Protein AF-0000000069614889 (afdb_homodimer)

Radius of gyration: 18.49 Å; Cα contacts (8 Å, |Δi|>4): 289; chains: 2; bounding box: 47×52×40 Å

Organism: Araneus ventricosus (NCBI:txid182803)

Foldseek 3Di:
DPPPCPDVCPLVVLVVLLVCLVVPLPPPPVDDDPLLSCLSSFVALQLQNCVVVVVDVAQDDPQGRRHRGSLCLAAPGPQNVVLHDHRDDPVCVSVVSSVLSNDPVSSVSSVVSRVSSVVVVVVVVPPD/DPPPVPDPCDLVVLVVLLVCLVVPQPCPPVDDDPLLVCLSSFVALQLQNCVVVVVDVAQDDPQGRRHRGSLCLAAPGPQNVVLHDHRDDPVCVSVVSSVLSNDPVSSVSSVVSRVSSVVVVVVVVVPD

Secondary structure (DSSP, 8-state):
---GGGSTHHHHHHHHHHHHHHHHS-SS-S-B-HHHHHHHHT-SS-HHHHHHTTSSS----TTS-S---HHHHHHT-GGGGGG--PPPPGGGHHHHHHHHHH-HHHHHHHHHHHHHHHHHHHHHHS--/---GGGSSHHHHHHHHHHHHHHHHS-S--S-B-HHHHHHHHT-SS-HHHHHHTTSSS----TTS-S---HHHHHHT-GGGGGG--PPPPGGGHHHHHHHHHH-HHHHHHHHHHHHHHHHHHHHHHS--

Sequence (256 aa):
MMEAWQSDWEDESTGRSTFNILTSVSTQPCYWKREEILFFTGHGPFSSYLKRSNFASTANCPCGNTNGTLLHYSTECILTASFDMTKPSQQHELIWLRDVASNKGSRLKIQRLLHHLNDFQKLFRVNPMMEAWQSDWEDESTGRSTFNILTSVSTQPCYWKREEILFFTGHGPFSSYLKRSNFASTANCPCGNTNGTLLHYSTECILTASFDMTKPSQQHELIWLRDVASNKGSRLKIQRLLHHLNDFQKLFRVNP

Solvent-accessible surface area (backbone atoms only — not comparable to full-atom values): 14305 Å² total; per-residue (Å²): 141,86,68,84,72,59,76,85,28,65,74,38,39,35,50,49,49,35,43,50,43,65,72,58,51,61,78,65,63,66,56,39,41,60,49,52,51,24,55,58,54,54,52,36,85,26,30,34,44,29,26,75,58,57,73,39,94,49,28,46,31,93,86,68,49,73,58,20,38,72,64,37,51,35,41,67,32,76,89,35,53,94,51,53,42,84,71,61,57,84,93,37,45,69,60,46,52,39,50,38,68,62,30,70,70,47,47,52,40,45,42,53,44,47,52,51,40,47,55,51,47,51,59,57,66,68,56,120,139,91,66,82,70,61,76,88,32,73,82,40,34,34,51,48,48,32,42,48,42,64,70,61,45,59,78,56,64,68,56,38,40,62,50,53,50,23,56,57,54,54,56,37,86,25,31,35,42,29,27,73,61,66,73,38,96,48,27,47,30,92,85,68,50,73,58,20,38,71,66,37,51,36,41,68,33,77,89,34,52,94,51,53,43,85,70,61,56,83,91,37,45,67,58,46,51,41,51,38,64,62,30,70,69,49,48,53,40,44,39,53,45,47,52,51,40,48,55,50,49,52,60,55,65,68,58,119

pLDDT: mean 81.67, std 20.1, range [20.5, 97.44]

Structure (mmCIF, N/CA/C/O backbone):
data_AF-0000000069614889-model_v1
#
loop_
_entity.id
_entity.type
_entity.pdbx_description
1 polymer 'Uncharacterized protein'
#
loop_
_atom_site.group_PDB
_atom_site.id
_atom_site.type_symbol
_atom_site.label_atom_id
_atom_site.label_alt_id
_atom_site.label_comp_id
_atom_site.label_asym_id
_atom_site.label_entity_id
_atom_site.label_seq_id
_atom_site.pdbx_PDB_ins_code
_atom_site.Cartn_x
_atom_site.Cartn_y
_atom_site.Cartn_z
_atom_site.occupancy
_atom_site.B_iso_or_equiv
_atom_site.auth_seq_id
_atom_site.auth_comp_id
_atom_site.auth_asym_id
_atom_site.auth_atom_id
_atom_site.pdbx_PDB_model_num
ATOM 1 N N . MET A 1 1 ? 30.672 1.226 -3.396 1 20.5 1 MET A N 1
ATOM 2 C CA . MET A 1 1 ? 30.172 1.347 -4.762 1 20.5 1 MET A CA 1
ATOM 3 C C . MET A 1 1 ? 28.672 1.623 -4.777 1 20.5 1 MET A C 1
ATOM 5 O O . MET A 1 1 ? 28 1.359 -5.773 1 20.5 1 MET A O 1
ATOM 9 N N . MET A 1 2 ? 27.812 2.066 -3.629 1 23.66 2 MET A N 1
ATOM 10 C CA . MET A 1 2 ? 26.469 2.262 -3.088 1 23.66 2 MET A CA 1
ATOM 11 C C . MET A 1 2 ? 25.828 3.512 -3.676 1 23.66 2 MET A C 1
ATOM 13 O O . MET A 1 2 ? 24.766 3.949 -3.207 1 23.66 2 MET A O 1
ATOM 17 N N . GLU A 1 3 ? 26.375 4.277 -4.609 1 26.53 3 GLU A N 1
ATOM 18 C CA . GLU A 1 3 ? 26.234 5.703 -4.871 1 26.53 3 GLU A CA 1
ATOM 19 C C . GLU A 1 3 ? 24.969 5.984 -5.676 1 26.53 3 GLU A C 1
ATOM 21 O O . GLU A 1 3 ? 24.281 6.977 -5.438 1 26.53 3 GLU A O 1
ATOM 26 N N . ALA A 1 4 ? 24.984 5.555 -6.988 1 27.48 4 ALA A N 1
ATOM 27 C CA . ALA A 1 4 ? 24.172 5.934 -8.141 1 27.48 4 ALA A CA 1
ATOM 28 C C . ALA A 1 4 ? 22.719 5.52 -7.945 1 27.48 4 ALA A C 1
ATOM 30 O O . ALA A 1 4 ? 21.875 5.785 -8.797 1 27.48 4 ALA A O 1
ATOM 31 N N . TRP A 1 5 ? 22.438 4.633 -6.992 1 27.62 5 TRP A N 1
ATOM 32 C CA . TRP A 1 5 ? 21.109 4.145 -6.641 1 27.62 5 TRP A CA 1
ATOM 33 C C . TRP A 1 5 ? 20.203 5.293 -6.215 1 27.62 5 TRP A C 1
ATOM 35 O O . TRP A 1 5 ? 19.031 5.082 -5.895 1 27.62 5 TRP A O 1
ATOM 45 N N . GLN A 1 6 ? 20.594 6.637 -6.23 1 30.42 6 GLN A N 1
ATOM 46 C CA . GLN A 1 6 ? 20.094 7.848 -5.586 1 30.42 6 GLN A CA 1
ATOM 47 C C . GLN A 1 6 ? 18.891 8.406 -6.332 1 30.42 6 GLN A C 1
ATOM 49 O O . GLN A 1 6 ? 17.953 8.922 -5.711 1 30.42 6 GLN A O 1
ATOM 54 N N . SER A 1 7 ? 18.969 8.656 -7.648 1 32.12 7 SER A N 1
ATOM 55 C CA . SER A 1 7 ? 18.047 9.57 -8.32 1 32.12 7 SER A CA 1
ATOM 56 C C . SER A 1 7 ? 16.656 8.945 -8.477 1 32.12 7 SER A C 1
ATOM 58 O O . SER A 1 7 ? 15.641 9.617 -8.305 1 32.12 7 SER A O 1
ATOM 60 N N . ASP A 1 8 ? 16.469 7.801 -9.188 1 33.84 8 ASP A N 1
ATOM 61 C CA . ASP A 1 8 ? 15.344 6.957 -9.594 1 33.84 8 ASP A CA 1
ATOM 62 C C . ASP A 1 8 ? 14.75 6.227 -8.391 1 33.84 8 ASP A C 1
ATOM 64 O O . ASP A 1 8 ? 13.812 5.441 -8.531 1 33.84 8 ASP A O 1
ATOM 68 N N . TRP A 1 9 ? 15.094 6.508 -7.125 1 37.31 9 TRP A N 1
ATOM 69 C CA . TRP A 1 9 ? 14.945 6.18 -5.711 1 37.31 9 TRP A CA 1
ATOM 70 C C . TRP A 1 9 ? 13.641 6.738 -5.152 1 37.31 9 TRP A C 1
ATOM 72 O O . TRP A 1 9 ? 13.109 6.215 -4.172 1 37.31 9 TRP A O 1
ATOM 82 N N . GLU A 1 10 ? 13.195 7.859 -5.695 1 40.53 10 GLU A N 1
ATOM 83 C CA . GLU A 1 10 ? 12.086 8.578 -5.066 1 40.53 10 GLU A CA 1
ATOM 84 C C . GLU A 1 10 ? 10.828 7.715 -5.008 1 40.53 10 GLU A C 1
ATOM 86 O O . GLU A 1 10 ? 10.148 7.664 -3.98 1 40.53 10 GLU A O 1
ATOM 91 N N . ASP A 1 11 ? 10.297 7.332 -6.191 1 45.94 11 ASP A N 1
ATOM 92 C CA . ASP A 1 11 ? 9.117 6.484 -6.277 1 45.94 11 ASP A CA 1
ATOM 93 C C . ASP A 1 11 ? 9.359 5.129 -5.613 1 45.94 11 ASP A C 1
ATOM 95 O O . ASP A 1 11 ? 8.492 4.609 -4.91 1 45.94 11 ASP A O 1
ATOM 99 N N . GLU A 1 12 ? 10.68 4.633 -5.816 1 51.53 12 GLU A N 1
ATOM 100 C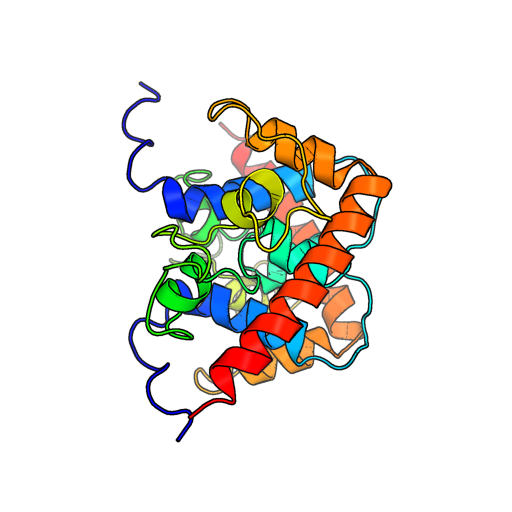 CA . GLU A 1 12 ? 11.172 3.355 -5.301 1 51.53 12 GLU A CA 1
ATOM 101 C C . GLU A 1 12 ? 11.312 3.393 -3.781 1 51.53 12 GLU A C 1
ATOM 103 O O . GLU A 1 12 ? 11.125 2.373 -3.111 1 51.53 12 GLU A O 1
ATOM 108 N N . SER A 1 13 ? 11.305 4.727 -3.318 1 60.31 13 SER A N 1
ATOM 109 C CA . SER A 1 13 ? 11.539 4.844 -1.881 1 60.31 13 SER A CA 1
ATOM 110 C C . SER A 1 13 ? 10.266 4.531 -1.093 1 60.31 13 SER A C 1
ATOM 112 O O . SER A 1 13 ? 10.328 3.885 -0.044 1 60.31 13 SER A O 1
ATOM 114 N N . THR A 1 14 ? 9.172 4.863 -1.873 1 67.5 14 THR A N 1
ATOM 115 C CA . THR A 1 14 ? 7.969 4.59 -1.102 1 67.5 14 THR A CA 1
ATOM 116 C C . THR A 1 14 ? 7.711 3.09 -1.012 1 67.5 14 THR A C 1
ATOM 118 O O . THR A 1 14 ? 7.363 2.576 0.054 1 67.5 14 THR A O 1
ATOM 121 N N . GLY A 1 15 ? 7.984 2.473 -2.16 1 74.69 15 GLY A N 1
ATOM 122 C CA . GLY A 1 15 ? 7.828 1.027 -2.146 1 74.69 15 GLY A CA 1
ATOM 123 C C . GLY A 1 15 ? 8.75 0.338 -1.152 1 74.69 15 GLY A C 1
ATOM 124 O O . GLY A 1 15 ? 8.297 -0.465 -0.335 1 74.69 15 GLY A O 1
ATOM 125 N N . ARG A 1 16 ? 9.93 0.81 -1.147 1 79.06 16 ARG A N 1
ATOM 126 C CA . ARG A 1 16 ? 10.898 0.23 -0.226 1 79.06 16 ARG A CA 1
ATOM 127 C C . ARG A 1 16 ? 10.531 0.531 1.222 1 79.06 16 ARG A C 1
ATOM 129 O O . ARG A 1 16 ? 10.641 -0.337 2.09 1 79.06 16 ARG A O 1
ATOM 136 N N . SER A 1 17 ? 10.148 1.776 1.438 1 80.69 17 SER A N 1
ATOM 137 C CA . SER A 1 17 ? 9.758 2.154 2.793 1 80.69 17 SER A CA 1
ATOM 138 C C . SER A 1 17 ? 8.594 1.31 3.287 1 80.69 17 SER A C 1
ATOM 140 O O . SER A 1 17 ? 8.602 0.825 4.422 1 80.69 17 SER A O 1
ATOM 142 N N . THR A 1 18 ? 7.559 1.055 2.369 1 83.12 18 THR A N 1
ATOM 143 C CA . THR A 1 18 ? 6.406 0.23 2.725 1 83.12 18 THR A CA 1
ATOM 144 C C . THR A 1 18 ? 6.848 -1.191 3.062 1 83.12 18 THR A C 1
ATOM 146 O O . THR A 1 18 ? 6.457 -1.737 4.098 1 83.12 18 THR A O 1
ATOM 149 N N . PHE A 1 19 ? 7.723 -1.648 2.217 1 81.25 19 PHE A N 1
ATOM 150 C CA . PHE A 1 19 ? 8.234 -2.994 2.443 1 81.25 19 PHE A CA 1
ATOM 151 C C . PHE A 1 19 ? 8.953 -3.082 3.783 1 81.25 19 PHE A C 1
ATOM 153 O O . PHE A 1 19 ? 8.695 -3.988 4.574 1 81.25 19 PHE A O 1
ATOM 160 N N . ASN A 1 20 ? 9.742 -2.146 4.117 1 81.19 20 ASN A N 1
ATOM 161 C CA . ASN A 1 20 ? 10.508 -2.129 5.359 1 81.19 20 ASN A CA 1
ATOM 162 C C . ASN A 1 20 ? 9.602 -1.977 6.574 1 81.19 20 ASN A C 1
ATOM 164 O O . ASN A 1 20 ? 9.82 -2.623 7.602 1 81.19 20 ASN A O 1
ATOM 168 N N . ILE A 1 21 ? 8.602 -1.166 6.465 1 85.06 21 ILE A N 1
ATOM 169 C CA . ILE A 1 21 ? 7.691 -0.92 7.578 1 85.06 21 ILE A CA 1
ATOM 170 C C . ILE A 1 21 ? 6.859 -2.172 7.852 1 85.06 21 ILE A C 1
ATOM 172 O O . ILE A 1 21 ? 6.742 -2.609 9 1 85.06 21 ILE A O 1
ATOM 176 N N . LEU A 1 22 ? 6.387 -2.824 6.812 1 83.75 22 LEU A N 1
ATOM 177 C CA . LEU A 1 22 ? 5.508 -3.98 6.969 1 83.75 22 LEU A CA 1
ATOM 178 C C . LEU A 1 22 ? 6.301 -5.207 7.41 1 83.75 22 LEU A C 1
ATOM 180 O O . LEU A 1 22 ? 5.762 -6.094 8.07 1 83.75 22 LEU A O 1
ATOM 184 N N . THR A 1 23 ? 7.547 -5.207 7.148 1 77.12 23 THR A N 1
ATOM 185 C CA . THR A 1 23 ? 8.312 -6.406 7.453 1 77.12 23 THR A CA 1
ATOM 186 C C . THR A 1 23 ? 9.109 -6.227 8.742 1 77.12 23 THR A C 1
ATOM 188 O O . THR A 1 23 ? 9.555 -7.203 9.352 1 77.12 23 THR A O 1
ATOM 191 N N . SER A 1 24 ? 9.328 -4.996 9.133 1 74.12 24 SER A N 1
ATOM 192 C CA . SER A 1 24 ? 10.195 -4.789 10.289 1 74.12 24 SER A CA 1
ATOM 193 C C . SER A 1 24 ? 9.398 -4.367 11.516 1 74.12 24 SER A C 1
ATOM 195 O O . SER A 1 24 ? 9.859 -4.52 12.648 1 74.12 24 SER A O 1
ATOM 197 N N . VAL A 1 25 ? 8.398 -3.51 11.273 1 64.44 25 VAL A N 1
ATOM 198 C CA . VAL A 1 25 ? 7.656 -3.049 12.438 1 64.44 25 VAL A CA 1
ATOM 199 C C . VAL A 1 25 ? 7.016 -4.238 13.148 1 64.44 25 VAL A C 1
ATOM 201 O O . VAL A 1 25 ? 6.414 -5.102 12.508 1 64.44 25 VAL A O 1
ATOM 204 N N . SER A 1 26 ? 7.609 -4.613 14.281 1 55.41 26 SER A N 1
ATOM 205 C CA . SER A 1 26 ? 7.133 -5.715 15.117 1 55.41 26 SER A CA 1
ATOM 206 C C . SER A 1 26 ? 5.648 -5.977 14.891 1 55.41 26 SER A C 1
ATOM 208 O O . SER A 1 26 ? 4.941 -5.141 14.328 1 55.41 26 SER A O 1
ATOM 210 N N . THR A 1 27 ? 5.156 -7.379 15.406 1 57.62 27 THR A N 1
ATOM 211 C CA . THR A 1 27 ? 3.906 -8.125 15.336 1 57.62 27 THR A CA 1
ATOM 212 C C . THR A 1 27 ? 2.713 -7.215 15.602 1 57.62 27 THR A C 1
ATOM 214 O O . THR A 1 27 ? 1.596 -7.504 15.172 1 57.62 27 THR A O 1
ATOM 217 N N . GLN A 1 28 ? 2.764 -5.965 16.328 1 57.38 28 GLN A N 1
ATOM 218 C CA . GLN A 1 28 ? 1.607 -5.207 16.797 1 57.38 28 GLN A CA 1
ATOM 219 C C . GLN A 1 28 ? 1.512 -3.859 16.094 1 57.38 28 GLN A C 1
ATOM 221 O O . GLN A 1 28 ? 2.389 -3.008 16.234 1 57.38 28 GLN A O 1
ATOM 226 N N . PRO A 1 29 ? 0.705 -3.635 15.195 1 61.69 29 PRO A N 1
ATOM 227 C CA . PRO A 1 29 ? -0.465 -4.508 15.078 1 61.69 29 PRO A CA 1
ATOM 228 C C . PRO A 1 29 ? -0.326 -5.527 13.945 1 61.69 29 PRO A C 1
ATOM 230 O O . PRO A 1 29 ? 0.434 -5.305 13 1 61.69 29 PRO A O 1
ATOM 233 N N . CYS A 1 30 ? -1.126 -6.559 14.07 1 80.19 30 CYS A N 1
ATOM 234 C CA . CYS A 1 30 ? -1.258 -7.609 13.062 1 80.19 30 CYS A CA 1
ATOM 235 C C . CYS A 1 30 ? -2.252 -7.203 11.984 1 80.19 30 CYS A C 1
ATOM 237 O O . CYS A 1 30 ? -2.371 -7.879 10.961 1 80.19 30 CYS A O 1
ATOM 239 N N . TYR A 1 31 ? -2.842 -6.016 12.227 1 89.62 31 TYR A N 1
ATOM 240 C CA . TYR A 1 31 ? -3.848 -5.52 11.297 1 89.62 31 TYR A CA 1
ATOM 241 C C . TYR A 1 31 ? -3.662 -4.031 11.031 1 89.62 31 TYR A C 1
ATOM 243 O O . TYR A 1 31 ? -3.164 -3.301 11.898 1 89.62 31 TYR A O 1
ATOM 251 N N . TRP A 1 32 ? -4.02 -3.658 9.859 1 91.44 32 TRP A N 1
ATOM 252 C CA . TRP A 1 32 ? -3.914 -2.268 9.43 1 91.44 32 TRP A CA 1
ATOM 253 C C . TRP A 1 32 ? -5.258 -1.756 8.914 1 91.44 32 TRP A C 1
ATOM 255 O O . TRP A 1 32 ? -5.977 -2.471 8.211 1 91.44 32 TRP A O 1
ATOM 265 N N . LYS A 1 33 ? -5.527 -0.528 9.305 1 91.62 33 LYS A N 1
ATOM 266 C CA . LYS A 1 33 ? -6.711 0.127 8.75 1 91.62 33 LYS A CA 1
ATOM 267 C C . LYS A 1 33 ? -6.41 0.741 7.387 1 91.62 33 LYS A C 1
ATOM 269 O O . LYS A 1 33 ? -5.25 0.979 7.051 1 91.62 33 LYS A O 1
ATOM 274 N N . ARG A 1 34 ? -7.426 0.988 6.609 1 91.56 34 ARG A N 1
ATOM 275 C CA . ARG A 1 34 ? -7.32 1.535 5.262 1 91.56 34 ARG A CA 1
ATOM 276 C C . ARG A 1 34 ? -6.535 2.84 5.258 1 91.56 34 ARG A C 1
ATOM 278 O O . ARG A 1 34 ? -5.68 3.055 4.395 1 91.56 34 ARG A O 1
ATOM 285 N N . GLU A 1 35 ? -6.781 3.678 6.27 1 92.69 35 GLU A N 1
ATOM 286 C CA . GLU A 1 35 ? -6.113 4.973 6.363 1 92.69 35 GLU A CA 1
ATOM 287 C C . GLU A 1 35 ? -4.613 4.809 6.586 1 92.69 35 GLU A C 1
ATOM 289 O O . GLU A 1 35 ? -3.811 5.555 6.027 1 92.69 35 GLU A O 1
ATOM 294 N N . GLU A 1 36 ? -4.289 3.795 7.383 1 93.38 36 GLU A N 1
ATOM 295 C CA . GLU A 1 36 ? -2.881 3.535 7.66 1 93.38 36 GLU A CA 1
ATOM 296 C C . GLU A 1 36 ? -2.156 3.037 6.41 1 93.38 36 GLU A C 1
ATOM 298 O O . GLU A 1 36 ? -1.034 3.463 6.129 1 93.38 36 GLU A O 1
ATOM 303 N N . ILE A 1 37 ? -2.818 2.209 5.637 1 92.25 37 ILE A N 1
ATOM 304 C CA . ILE A 1 37 ? -2.227 1.674 4.418 1 92.25 37 ILE A CA 1
ATOM 305 C C . ILE A 1 37 ? -1.995 2.805 3.416 1 92.25 37 ILE A C 1
ATOM 307 O O . ILE A 1 37 ? -0.896 2.945 2.873 1 92.25 37 ILE A O 1
ATOM 311 N N . LEU A 1 38 ? -2.969 3.637 3.221 1 92.12 38 LEU A N 1
ATOM 312 C CA . LEU A 1 38 ? -2.863 4.754 2.291 1 92.12 38 LEU A CA 1
ATOM 313 C C . LEU A 1 38 ? -1.751 5.707 2.711 1 92.12 38 LEU A C 1
ATOM 315 O O . LEU A 1 38 ? -1.035 6.246 1.863 1 92.12 38 LEU A O 1
ATOM 319 N N . PHE A 1 39 ? -1.605 5.883 3.998 1 93.62 39 PHE A N 1
ATOM 320 C CA . PHE A 1 39 ? -0.552 6.742 4.523 1 93.62 39 PHE A CA 1
ATOM 321 C C . PHE A 1 39 ? 0.823 6.148 4.242 1 93.62 39 PHE A C 1
ATOM 323 O O . PHE A 1 39 ? 1.643 6.762 3.557 1 93.62 39 PHE A O 1
ATOM 330 N N . PHE A 1 40 ? 1.04 4.922 4.621 1 92.06 40 PHE A N 1
ATOM 331 C CA . PHE A 1 40 ? 2.381 4.348 4.625 1 92.06 40 PHE A CA 1
ATOM 332 C C . PHE A 1 40 ? 2.818 3.98 3.213 1 92.06 40 PHE A C 1
ATOM 334 O O . PHE A 1 40 ? 4.016 3.865 2.938 1 92.06 40 PHE A O 1
ATOM 341 N N . THR A 1 41 ? 1.844 3.826 2.314 1 90.5 41 THR A N 1
ATOM 342 C CA . THR A 1 41 ? 2.199 3.533 0.931 1 90.5 41 THR A CA 1
ATOM 343 C C . THR A 1 41 ? 2.33 4.82 0.123 1 90.5 41 THR A C 1
ATOM 345 O O . THR A 1 41 ? 2.82 4.805 -1.009 1 90.5 41 THR A O 1
ATOM 348 N N . GLY A 1 42 ? 1.844 5.895 0.718 1 90.75 42 GLY A N 1
ATOM 349 C CA . GLY A 1 42 ? 1.865 7.16 0.006 1 90.75 42 GLY A CA 1
ATOM 350 C C . GLY A 1 42 ? 0.745 7.293 -1.009 1 90.75 42 GLY A C 1
ATOM 351 O O . GLY A 1 42 ? 0.751 8.211 -1.832 1 90.75 42 GLY A O 1
ATOM 352 N N . HIS A 1 43 ? -0.26 6.434 -0.945 1 88.69 43 HIS A N 1
ATOM 353 C CA . HIS A 1 43 ? -1.343 6.406 -1.922 1 88.69 43 HIS A CA 1
ATOM 354 C C . HIS A 1 43 ? -2.592 7.09 -1.381 1 88.69 43 HIS A C 1
ATOM 356 O O . HIS A 1 43 ? -3.703 6.82 -1.844 1 88.69 43 HIS A O 1
ATOM 362 N N . GLY A 1 44 ? -2.438 7.918 -0.396 1 88.94 44 GLY A N 1
ATOM 363 C CA . GLY A 1 44 ? -3.541 8.648 0.212 1 88.94 44 GLY A CA 1
ATOM 364 C C . GLY A 1 44 ? -3.904 9.914 -0.537 1 88.94 44 GLY A C 1
ATOM 365 O O . GLY A 1 44 ? -3.404 10.156 -1.637 1 88.94 44 GLY A O 1
ATOM 366 N N . PRO A 1 45 ? -4.832 10.633 0.106 1 91.06 45 PRO A N 1
ATOM 367 C CA . PRO A 1 45 ? -5.289 11.875 -0.521 1 91.06 45 PRO A CA 1
ATOM 368 C C . PRO A 1 45 ? -4.273 13.008 -0.394 1 91.06 45 PRO A C 1
ATOM 370 O O . PRO A 1 45 ? -4.605 14.086 0.099 1 91.06 45 PRO A O 1
ATOM 373 N N . PHE A 1 46 ? -3.104 12.781 -0.919 1 93.31 46 PHE A N 1
ATOM 374 C CA . PHE A 1 46 ? -2.02 13.758 -1.003 1 93.31 46 PHE A CA 1
ATOM 375 C C . PHE A 1 46 ? -1.948 14.367 -2.396 1 93.31 46 PHE A C 1
ATOM 377 O O . PHE A 1 46 ? -1.969 13.648 -3.398 1 93.31 46 PHE A O 1
ATOM 384 N N . SER A 1 47 ? -1.879 15.688 -2.504 1 93.38 47 SER A N 1
ATOM 385 C CA . SER A 1 47 ? -1.949 16.344 -3.805 1 93.38 47 SER A CA 1
ATOM 386 C C . SER A 1 47 ? -0.834 15.867 -4.727 1 93.38 47 SER A C 1
ATOM 388 O O . SER A 1 47 ? -1.045 15.703 -5.93 1 93.38 47 SER A O 1
ATOM 390 N N . SER A 1 48 ? 0.369 15.609 -4.223 1 92.38 48 SER A N 1
ATOM 391 C CA . SER A 1 48 ? 1.485 15.109 -5.02 1 92.38 48 SER A CA 1
ATOM 392 C C . SER A 1 48 ? 1.15 13.773 -5.664 1 92.38 48 SER A C 1
ATOM 394 O O . SER A 1 48 ? 1.378 13.578 -6.859 1 92.38 48 SER A O 1
ATOM 396 N N . TYR A 1 49 ? 0.581 12.875 -4.871 1 89.44 49 TYR A N 1
ATOM 397 C CA . TYR A 1 49 ? 0.208 11.555 -5.367 1 89.44 49 TYR A CA 1
ATOM 398 C C . TYR A 1 49 ? -0.952 11.648 -6.348 1 89.44 49 TYR A C 1
ATOM 400 O O . TYR A 1 49 ? -0.949 10.977 -7.387 1 89.44 49 TYR A O 1
ATOM 408 N N . LEU A 1 50 ? -1.958 12.469 -6.008 1 87.75 50 LEU A N 1
ATOM 409 C CA . LEU A 1 50 ? -3.139 12.594 -6.855 1 87.75 50 LEU A CA 1
ATOM 410 C C . LEU A 1 50 ? -2.768 13.141 -8.227 1 87.75 50 LEU A C 1
ATOM 412 O O . LEU A 1 50 ? -3.305 12.703 -9.242 1 87.75 50 LEU A O 1
ATOM 416 N N . LYS A 1 51 ? -1.871 14.031 -8.234 1 89.38 51 LYS A N 1
ATOM 417 C CA . LYS A 1 51 ? -1.399 14.562 -9.508 1 89.38 51 LYS A CA 1
ATOM 418 C C . LYS A 1 51 ? -0.684 13.492 -10.32 1 89.38 51 LYS A C 1
ATOM 420 O O . LYS A 1 51 ? -0.978 13.305 -11.508 1 89.38 51 LYS A O 1
ATOM 425 N N . ARG A 1 52 ? 0.269 12.797 -9.648 1 84.94 52 ARG A N 1
ATOM 426 C CA . ARG A 1 52 ? 1.056 11.781 -10.336 1 84.94 52 ARG A CA 1
ATOM 427 C C . ARG A 1 52 ? 0.162 10.664 -10.875 1 84.94 52 ARG A C 1
ATOM 429 O O . ARG A 1 52 ? 0.477 10.039 -11.891 1 84.94 52 ARG A O 1
ATOM 436 N N . SER A 1 53 ? -0.949 10.414 -10.18 1 82.62 53 SER A N 1
ATOM 437 C CA . SER A 1 53 ? -1.878 9.359 -10.578 1 82.62 53 SER A CA 1
ATOM 438 C C . SER A 1 53 ? -2.986 9.906 -11.469 1 82.62 53 SER A C 1
ATOM 440 O O . SER A 1 53 ? -3.936 9.188 -11.797 1 82.62 53 SER A O 1
ATOM 442 N N . ASN A 1 54 ? -2.943 11.188 -11.734 1 83.44 54 ASN A N 1
ATOM 443 C CA . ASN A 1 54 ? -3.846 11.867 -12.656 1 83.44 54 ASN A CA 1
ATOM 444 C C . ASN A 1 54 ? -5.254 11.984 -12.078 1 83.44 54 ASN A C 1
ATOM 446 O O . ASN A 1 54 ? -6.238 11.898 -12.812 1 83.44 54 ASN A O 1
ATOM 450 N N . PHE A 1 55 ? -5.332 12.07 -10.781 1 82.06 55 PHE A N 1
ATOM 451 C CA . PHE A 1 55 ? -6.602 12.312 -10.109 1 82.06 55 PHE A CA 1
ATOM 452 C C . PHE A 1 55 ? -6.793 13.797 -9.82 1 82.06 55 PHE A C 1
ATOM 454 O O . PHE A 1 55 ? -7.902 14.242 -9.508 1 82.06 55 PHE A O 1
ATOM 461 N N . ALA A 1 56 ? -5.727 14.562 -9.938 1 85.31 56 ALA A N 1
ATOM 462 C CA . ALA A 1 56 ? -5.758 16 -9.703 1 85.31 56 ALA A CA 1
ATOM 463 C C . ALA A 1 56 ? -4.949 16.75 -10.758 1 85.31 56 ALA A C 1
ATOM 465 O O . ALA A 1 56 ? -4.094 16.172 -11.422 1 85.31 56 ALA A O 1
ATOM 466 N N . SER A 1 57 ? -5.184 17.953 -10.914 1 90.5 57 SER A N 1
ATOM 467 C CA . SER A 1 57 ? -4.539 18.75 -11.961 1 90.5 57 SER A CA 1
ATOM 468 C C . SER A 1 57 ? -3.238 19.359 -11.461 1 90.5 57 SER A C 1
ATOM 470 O O . SER A 1 57 ? -2.412 19.812 -12.266 1 90.5 57 SER A O 1
ATOM 472 N N . THR A 1 58 ? -3.064 19.375 -10.172 1 93.44 58 THR A N 1
ATOM 473 C CA . THR A 1 58 ? -1.868 20 -9.617 1 93.44 58 THR A CA 1
ATOM 474 C C . THR A 1 58 ? -1.372 19.219 -8.398 1 93.44 58 THR A C 1
ATOM 476 O O . THR A 1 58 ? -2.154 18.562 -7.719 1 93.44 58 THR A O 1
ATOM 479 N N . ALA A 1 59 ? -0.099 19.359 -8.125 1 95.75 59 ALA A N 1
ATOM 480 C CA . ALA A 1 59 ? 0.512 18.766 -6.941 1 95.75 59 ALA A CA 1
ATOM 481 C C . ALA A 1 59 ? 0.538 19.75 -5.781 1 95.75 59 ALA A C 1
ATOM 483 O O . ALA A 1 59 ? 0.933 19.406 -4.664 1 95.75 59 ALA A O 1
ATOM 484 N N . ASN A 1 60 ? 0.074 20.953 -5.953 1 96.31 60 ASN A N 1
ATOM 485 C CA . ASN A 1 60 ? 0.136 22.016 -4.949 1 96.31 60 ASN A CA 1
ATOM 486 C C . ASN A 1 60 ? -0.852 21.766 -3.814 1 96.31 60 ASN A C 1
ATOM 488 O O . ASN A 1 60 ? -1.98 21.328 -4.051 1 96.31 60 ASN A O 1
ATOM 492 N N . CYS A 1 61 ? -0.413 22.016 -2.676 1 95.88 61 CYS A N 1
ATOM 493 C CA . CYS A 1 61 ? -1.332 22.094 -1.546 1 95.88 61 CYS A CA 1
ATOM 494 C C . CYS A 1 61 ? -2.021 23.453 -1.491 1 95.88 61 CYS A C 1
ATOM 496 O O . CYS A 1 61 ? -1.396 24.484 -1.757 1 95.88 61 CYS A O 1
ATOM 498 N N . PRO A 1 62 ? -3.234 23.516 -1.05 1 93.81 62 PRO A N 1
ATOM 499 C CA . PRO A 1 62 ? -3.934 24.797 -0.945 1 93.81 62 PRO A CA 1
ATOM 500 C C . PRO A 1 62 ? -3.287 25.75 0.066 1 93.81 62 PRO A C 1
ATOM 502 O O . PRO A 1 62 ? -3.588 26.938 0.08 1 93.81 62 PRO A O 1
ATOM 505 N N . CYS A 1 63 ? -2.514 25.281 0.911 1 95.56 63 CYS A N 1
ATOM 506 C CA . CYS A 1 63 ? -1.851 26.141 1.873 1 95.56 63 CYS A CA 1
ATOM 507 C C . CYS A 1 63 ? -0.809 27.031 1.188 1 95.56 63 CYS A C 1
ATOM 509 O O . CYS A 1 63 ? -0.288 27.969 1.79 1 95.56 63 CYS A O 1
ATOM 511 N N . GLY A 1 64 ? -0.406 26.672 -0.094 1 96 64 GLY A N 1
ATOM 512 C CA . GLY A 1 64 ? 0.584 27.422 -0.835 1 96 64 GLY A CA 1
ATOM 513 C C . GLY A 1 64 ? 1.825 26.625 -1.175 1 96 64 GLY A C 1
ATOM 514 O O . GLY A 1 64 ? 2.604 27.016 -2.047 1 96 64 GLY A O 1
ATOM 515 N N . ASN A 1 65 ? 2.08 25.516 -0.493 1 96.56 65 ASN A N 1
ATOM 516 C CA . ASN A 1 65 ? 3.205 24.641 -0.809 1 96.56 65 ASN A CA 1
ATOM 517 C C . ASN A 1 65 ? 3.062 24.016 -2.195 1 96.56 65 ASN A C 1
ATOM 519 O O . ASN A 1 65 ? 1.968 23.609 -2.59 1 96.56 65 ASN A O 1
ATOM 523 N N . THR A 1 66 ? 4.152 23.812 -2.887 1 96.25 66 THR A N 1
ATOM 524 C CA . THR A 1 66 ? 4.113 23.391 -4.281 1 96.25 66 THR A CA 1
ATOM 525 C C . THR A 1 66 ? 3.986 21.875 -4.383 1 96.25 66 THR A C 1
ATOM 527 O O . THR A 1 66 ? 3.748 21.328 -5.469 1 96.25 66 THR A O 1
ATOM 530 N N . ASN A 1 67 ? 4.137 21.156 -3.285 1 95.88 67 ASN A N 1
ATOM 531 C CA . ASN A 1 67 ? 4.086 19.688 -3.289 1 95.88 67 ASN A CA 1
ATOM 532 C C . ASN A 1 67 ? 3.463 19.156 -2.006 1 95.88 67 ASN A C 1
ATOM 534 O O . ASN A 1 67 ? 4.125 19.078 -0.972 1 95.88 67 ASN A O 1
ATOM 538 N N . GLY A 1 68 ? 2.199 18.797 -2.1 1 95.88 68 GLY A N 1
ATOM 539 C CA . GLY A 1 68 ? 1.499 18.25 -0.951 1 95.88 68 GLY A CA 1
ATOM 540 C C . GLY A 1 68 ? 1.768 16.766 -0.746 1 95.88 68 GLY A C 1
ATOM 541 O O . GLY A 1 68 ? 0.981 15.922 -1.179 1 95.88 68 GLY A O 1
ATOM 542 N N . THR A 1 69 ? 2.908 16.469 -0.046 1 95.31 69 THR A N 1
ATOM 543 C CA . THR A 1 69 ? 3.303 15.086 0.25 1 95.31 69 THR A CA 1
ATOM 544 C C . THR A 1 69 ? 2.748 14.648 1.602 1 95.31 69 THR A C 1
ATOM 546 O O . THR A 1 69 ? 2.205 15.461 2.352 1 95.31 69 THR A O 1
ATOM 549 N N . LEU A 1 70 ? 2.893 13.32 1.885 1 94.56 70 LEU A N 1
ATOM 550 C CA . LEU A 1 70 ? 2.514 12.82 3.201 1 94.56 70 LEU A CA 1
ATOM 551 C C . LEU A 1 70 ? 3.295 13.539 4.301 1 94.56 70 LEU A C 1
ATOM 5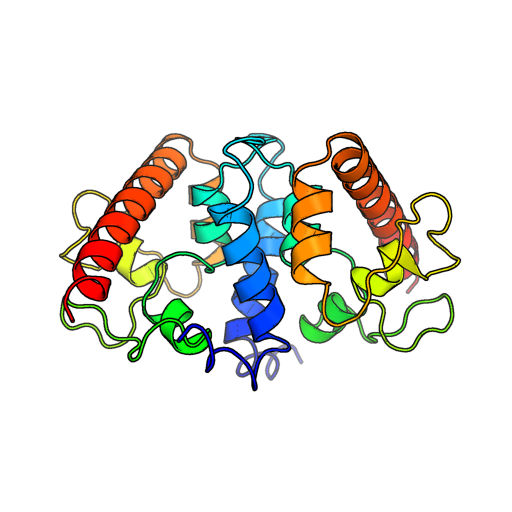53 O O . LEU A 1 70 ? 2.74 13.859 5.352 1 94.56 70 LEU A O 1
ATOM 557 N N . LEU A 1 71 ? 4.586 13.828 4.051 1 94.88 71 LEU A N 1
ATOM 558 C CA . LEU A 1 71 ? 5.41 14.5 5.043 1 94.88 71 LEU A CA 1
ATOM 559 C C . LEU A 1 71 ? 4.934 15.938 5.262 1 94.88 71 LEU A C 1
ATOM 561 O O . LEU A 1 71 ? 4.836 16.391 6.402 1 94.88 71 LEU A O 1
ATOM 565 N N . HIS A 1 72 ? 4.605 16.625 4.211 1 96.62 72 HIS A N 1
ATOM 566 C CA . HIS A 1 72 ? 4.098 17.984 4.309 1 96.62 72 HIS A CA 1
ATOM 567 C C . HIS A 1 72 ? 2.826 18.047 5.145 1 96.62 72 HIS A C 1
ATOM 569 O O . HIS A 1 72 ? 2.764 18.781 6.137 1 96.62 72 HIS A O 1
ATOM 575 N N . TYR A 1 73 ? 1.846 17.188 4.848 1 97.25 73 TYR A N 1
ATOM 576 C CA . TYR A 1 73 ? 0.552 17.234 5.523 1 97.25 73 TYR A CA 1
ATOM 577 C C . TYR A 1 73 ? 0.678 16.781 6.973 1 97.25 73 TYR A C 1
ATOM 579 O O . TYR A 1 73 ? -0.09 17.219 7.832 1 97.25 73 TYR A O 1
ATOM 587 N N . SER A 1 74 ? 1.699 15.977 7.289 1 97.25 74 SER A N 1
ATOM 588 C CA . SER A 1 74 ? 1.784 15.398 8.625 1 97.25 74 SER A CA 1
ATOM 589 C C . SER A 1 74 ? 2.684 16.234 9.531 1 97.25 74 SER A C 1
ATOM 591 O O . SER A 1 74 ? 2.672 16.062 10.75 1 97.25 74 SER A O 1
ATOM 593 N N . THR A 1 75 ? 3.482 17.172 8.914 1 97.19 75 THR A N 1
ATOM 594 C CA . THR A 1 75 ? 4.488 17.75 9.805 1 97.19 75 THR A CA 1
ATOM 595 C C . THR A 1 75 ? 4.613 19.25 9.578 1 97.19 75 THR A C 1
ATOM 597 O O . THR A 1 75 ? 5.188 19.969 10.398 1 97.19 75 THR A O 1
ATOM 600 N N . GLU A 1 76 ? 4.078 19.781 8.469 1 96.56 76 GLU A N 1
ATOM 601 C CA . GLU A 1 76 ? 4.465 21.141 8.133 1 96.56 76 GLU A CA 1
ATOM 602 C C . GLU A 1 76 ? 3.254 21.969 7.711 1 96.56 76 GLU A C 1
ATOM 604 O O . GLU A 1 76 ? 3.307 23.203 7.711 1 96.56 76 GLU A O 1
ATOM 609 N N . CYS A 1 77 ? 2.225 21.406 7.312 1 97.31 77 CYS A N 1
ATOM 610 C CA . CYS A 1 77 ? 1.11 22.094 6.68 1 97.31 77 CYS A CA 1
ATOM 611 C C . CYS A 1 77 ? 0.257 22.812 7.719 1 97.31 77 CYS A C 1
ATOM 613 O O . CYS A 1 77 ? -0.232 22.188 8.664 1 97.31 77 CYS A O 1
ATOM 615 N N . ILE A 1 78 ? -0.05 24.062 7.438 1 96.94 78 ILE A N 1
ATOM 616 C CA . ILE A 1 78 ? -0.844 24.859 8.367 1 96.94 78 ILE A CA 1
ATOM 617 C C . ILE A 1 78 ? -2.291 24.375 8.359 1 96.94 78 ILE A C 1
ATOM 619 O O . ILE A 1 78 ? -2.986 24.453 9.375 1 96.94 78 ILE A O 1
ATOM 623 N N . LEU A 1 79 ? -2.812 23.781 7.309 1 95.12 79 LEU A N 1
ATOM 624 C CA . LEU A 1 79 ? -4.191 23.328 7.184 1 95.12 79 LEU A CA 1
ATOM 625 C C . LEU A 1 79 ? -4.418 22.062 8.016 1 95.12 79 LEU A C 1
ATOM 627 O O . LEU A 1 79 ? -5.562 21.703 8.297 1 95.12 79 LEU A O 1
ATOM 631 N N . THR A 1 80 ? -3.336 21.359 8.375 1 97.19 80 THR A N 1
ATOM 632 C CA . THR A 1 80 ? -3.451 20.125 9.148 1 97.19 80 THR A CA 1
ATOM 633 C C . THR A 1 80 ? -2.684 20.25 10.461 1 97.19 80 THR A C 1
ATOM 635 O O . THR A 1 80 ? -2.248 19.234 11.023 1 97.19 80 THR A O 1
ATOM 638 N N . ALA A 1 81 ? -2.537 21.375 11 1 96.25 81 ALA A N 1
ATOM 639 C CA . ALA A 1 81 ? -1.715 21.656 12.18 1 96.25 81 ALA A CA 1
ATOM 640 C C . ALA A 1 81 ? -2.223 20.891 13.398 1 96.25 81 ALA A C 1
ATOM 642 O O . ALA A 1 81 ? -1.439 20.531 14.273 1 96.25 81 ALA A O 1
ATOM 643 N N . SER A 1 82 ? -3.49 20.609 13.516 1 94.75 82 SER A N 1
ATOM 644 C CA . SER A 1 82 ? -4.086 19.906 14.648 1 94.75 82 SER A CA 1
ATOM 645 C C . SER A 1 82 ? -3.635 18.453 14.695 1 94.75 82 SER A C 1
ATOM 647 O O . SER A 1 82 ? -3.793 17.781 15.719 1 94.75 82 SER A O 1
ATOM 649 N N . PHE A 1 83 ? -3.02 17.953 13.594 1 94.75 83 PHE A N 1
ATOM 650 C CA . PHE A 1 83 ? -2.578 16.578 13.492 1 94.75 83 PHE A CA 1
ATOM 651 C C . PHE A 1 83 ? -1.061 16.5 13.391 1 94.75 83 PHE A C 1
ATOM 653 O O . PHE A 1 83 ? -0.51 15.453 13.031 1 94.75 83 PHE A O 1
ATOM 660 N N . ASP A 1 84 ? -0.443 17.531 13.664 1 93.81 84 ASP A N 1
ATOM 661 C CA . ASP A 1 84 ? 0.98 17.688 13.375 1 93.81 84 ASP A CA 1
ATOM 662 C C . ASP A 1 84 ? 1.808 16.672 14.172 1 93.81 84 ASP A C 1
ATOM 664 O O . ASP A 1 84 ? 1.581 16.484 15.367 1 93.81 84 ASP A O 1
ATOM 668 N N . MET A 1 85 ? 2.721 16.062 13.43 1 95.31 85 MET A N 1
ATOM 669 C CA . MET A 1 85 ? 3.752 15.219 14.023 1 95.31 85 MET A CA 1
ATOM 670 C C . MET A 1 85 ? 5.133 15.844 13.852 1 95.31 85 MET A C 1
ATOM 672 O O . MET A 1 85 ? 5.312 16.75 13.039 1 95.31 85 MET A O 1
ATOM 676 N N . THR A 1 86 ? 6.051 15.484 14.656 1 93.19 86 THR A N 1
ATOM 677 C CA . THR A 1 86 ? 7.387 16.062 14.594 1 93.19 86 THR A CA 1
ATOM 678 C C . THR A 1 86 ? 8.078 15.68 13.289 1 93.19 86 THR A C 1
ATOM 680 O O . THR A 1 86 ? 8.203 14.5 12.961 1 93.19 86 THR A O 1
ATOM 683 N N . LYS A 1 87 ? 8.539 16.672 12.625 1 93.44 87 LYS A N 1
ATOM 684 C CA . LYS A 1 87 ? 9.219 16.438 11.352 1 93.44 87 LYS A CA 1
ATOM 685 C C . LYS A 1 87 ? 10.57 15.773 11.562 1 93.44 87 LYS A C 1
ATOM 687 O O . LYS A 1 87 ? 11.406 16.281 12.328 1 93.44 87 LYS A O 1
ATOM 692 N N . PRO A 1 88 ? 10.789 14.766 10.859 1 92.56 88 PRO A N 1
ATOM 693 C CA . PRO A 1 88 ? 12.117 14.148 10.93 1 92.56 88 PRO A CA 1
ATOM 694 C C . PRO A 1 88 ? 13.141 14.859 10.047 1 92.56 88 PRO A C 1
ATOM 696 O O . PRO A 1 88 ? 12.766 15.57 9.109 1 92.56 88 PRO A O 1
ATOM 699 N N . SER A 1 89 ? 14.414 14.656 10.43 1 90.56 89 SER A N 1
ATOM 700 C CA . SER A 1 89 ? 15.438 15.008 9.445 1 90.56 89 SER A CA 1
ATOM 701 C C . SER A 1 89 ? 15.352 14.102 8.219 1 90.56 89 SER A C 1
ATOM 703 O O . SER A 1 89 ? 14.789 13.008 8.281 1 90.56 89 SER A O 1
ATOM 705 N N . GLN A 1 90 ? 15.836 14.547 7.094 1 85.31 90 GLN A N 1
ATOM 706 C CA . GLN A 1 90 ? 15.734 13.82 5.832 1 85.31 90 GLN A CA 1
ATOM 707 C C . GLN A 1 90 ? 16.328 12.43 5.953 1 85.31 90 GLN A C 1
ATOM 709 O O . GLN A 1 90 ? 15.766 11.453 5.457 1 85.31 90 GLN A O 1
ATOM 714 N N . GLN A 1 91 ? 17.391 12.344 6.707 1 86.44 91 GLN A N 1
ATOM 715 C CA . GLN A 1 91 ? 18.109 11.086 6.816 1 86.44 91 GLN A CA 1
ATOM 716 C C . GLN A 1 91 ? 17.406 10.117 7.758 1 86.44 91 GLN A C 1
ATOM 718 O O . GLN A 1 91 ? 17.703 8.922 7.773 1 86.44 91 GLN A O 1
ATOM 723 N N . HIS A 1 92 ? 16.359 10.633 8.453 1 90.19 92 HIS A N 1
ATOM 724 C CA . HIS A 1 92 ? 15.703 9.82 9.477 1 90.19 92 HIS A CA 1
ATOM 725 C C . HIS A 1 92 ? 14.25 9.547 9.117 1 90.19 92 HIS A C 1
ATOM 727 O O . HIS A 1 92 ? 13.453 9.18 9.984 1 90.19 92 HIS A O 1
ATOM 733 N N . GLU A 1 93 ? 13.922 9.641 7.898 1 89.31 93 GLU A N 1
ATOM 734 C CA . GLU A 1 93 ? 12.531 9.508 7.492 1 89.31 93 GLU A CA 1
ATOM 735 C C . GLU A 1 93 ? 12.031 8.078 7.707 1 89.31 93 GLU A C 1
ATOM 737 O O . GLU A 1 93 ? 10.914 7.875 8.203 1 89.31 93 GLU A O 1
ATOM 742 N N . LEU A 1 94 ? 12.883 7.105 7.355 1 86.88 94 LEU A N 1
ATOM 743 C CA . LEU A 1 94 ? 12.461 5.719 7.516 1 86.88 94 LEU A CA 1
ATOM 744 C C . LEU A 1 94 ? 12.289 5.371 8.992 1 86.88 94 LEU A C 1
ATOM 746 O O . LEU A 1 94 ? 11.359 4.656 9.359 1 86.88 94 LEU A O 1
ATOM 750 N N . ILE A 1 95 ? 13.141 5.855 9.828 1 87.88 95 ILE A N 1
ATOM 751 C CA . ILE A 1 95 ? 13.039 5.625 11.266 1 87.88 95 ILE A CA 1
ATOM 752 C C . ILE A 1 95 ? 11.773 6.289 11.805 1 87.88 95 ILE A C 1
ATOM 754 O O . ILE A 1 95 ? 11.07 5.707 12.633 1 87.88 95 ILE A O 1
ATOM 758 N N . TRP A 1 96 ? 11.547 7.449 11.336 1 92.25 96 TRP A N 1
ATOM 759 C CA . TRP A 1 96 ? 10.344 8.164 11.742 1 92.25 96 TRP A CA 1
ATOM 760 C C . TRP A 1 96 ? 9.094 7.387 11.359 1 92.25 96 TRP A C 1
ATOM 762 O O . TRP A 1 96 ? 8.188 7.211 12.18 1 92.25 96 TRP A O 1
ATOM 772 N N . LEU A 1 97 ? 9.047 6.895 10.141 1 91.81 97 LEU A N 1
ATOM 773 C CA . LEU A 1 97 ? 7.902 6.105 9.688 1 91.81 97 LEU A CA 1
ATOM 774 C C . LEU A 1 97 ? 7.715 4.875 10.57 1 91.81 97 LEU A C 1
ATOM 776 O O . LEU A 1 97 ? 6.586 4.523 10.914 1 91.81 97 LEU A O 1
ATOM 780 N N . ARG A 1 98 ? 8.781 4.219 10.945 1 88.94 98 ARG A N 1
ATOM 781 C CA . ARG A 1 98 ? 8.703 3.041 11.805 1 88.94 98 ARG A CA 1
ATOM 782 C C . ARG A 1 98 ? 8.172 3.408 13.188 1 88.94 98 ARG A C 1
ATOM 784 O O . ARG A 1 98 ? 7.352 2.684 13.75 1 88.9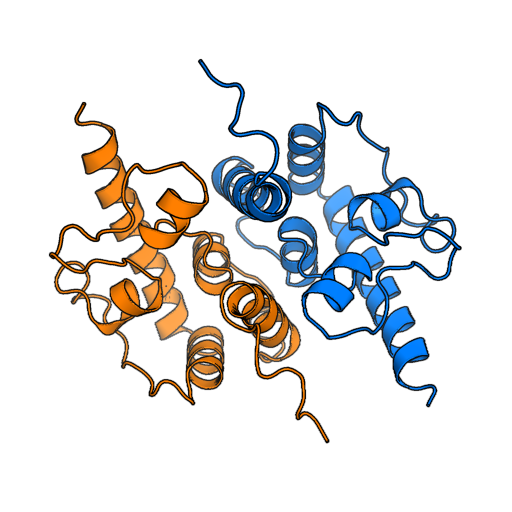4 98 ARG A O 1
ATOM 791 N N . ASP A 1 99 ? 8.586 4.508 13.68 1 89.81 99 ASP A N 1
ATOM 792 C CA . ASP A 1 99 ? 8.117 4.984 14.977 1 89.81 99 ASP A CA 1
ATOM 793 C C . ASP A 1 99 ? 6.625 5.297 14.938 1 89.81 99 ASP A C 1
ATOM 795 O O . ASP A 1 99 ? 5.887 4.941 15.859 1 89.81 99 ASP A O 1
ATOM 799 N N . VAL A 1 100 ? 6.254 5.922 13.906 1 92.25 100 VAL A N 1
ATOM 800 C CA . VAL A 1 100 ? 4.844 6.262 13.734 1 92.25 100 VAL A CA 1
ATOM 801 C C . VAL A 1 100 ? 4.012 4.98 13.656 1 92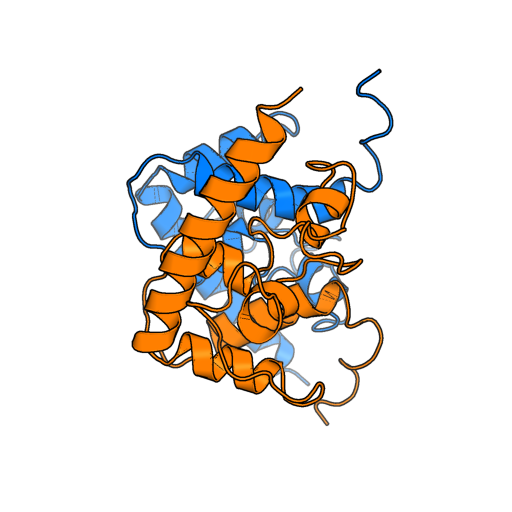.25 100 VAL A C 1
ATOM 803 O O . VAL A 1 100 ? 2.971 4.875 14.305 1 92.25 100 VAL A O 1
ATOM 806 N N . ALA A 1 101 ? 4.48 3.996 12.914 1 91.62 101 ALA A N 1
ATOM 807 C CA . ALA A 1 101 ? 3.762 2.738 12.727 1 91.62 101 ALA A CA 1
ATOM 808 C C . ALA A 1 101 ? 3.66 1.963 14.039 1 91.62 101 ALA A C 1
ATOM 810 O O . ALA A 1 101 ? 2.695 1.228 14.258 1 91.62 101 ALA A O 1
ATOM 811 N N . SER A 1 102 ? 4.566 2.176 14.961 1 89.12 102 SER A N 1
ATOM 812 C CA . SER A 1 102 ? 4.633 1.387 16.188 1 89.12 102 SER A CA 1
ATOM 813 C C . SER A 1 102 ? 3.904 2.082 17.328 1 89.12 102 SER A C 1
ATOM 815 O O . SER A 1 102 ? 3.711 1.496 18.391 1 89.12 102 SER A O 1
ATOM 817 N N . ASN A 1 103 ? 3.553 3.275 17.156 1 90.25 103 ASN A N 1
ATOM 818 C CA . ASN A 1 103 ? 2.928 4.082 18.203 1 90.25 103 ASN A CA 1
ATOM 819 C C . ASN A 1 103 ? 1.42 4.188 18 1 90.25 103 ASN A C 1
ATOM 821 O O . ASN A 1 103 ? 0.961 4.73 17 1 90.25 103 ASN A O 1
ATOM 825 N N . LYS A 1 104 ? 0.673 3.721 18.984 1 91.25 104 LYS A N 1
ATOM 826 C CA . LYS A 1 104 ? -0.782 3.684 18.875 1 91.25 104 LYS A CA 1
ATOM 827 C C . LYS A 1 104 ? -1.357 5.09 18.719 1 91.25 104 LYS A C 1
ATOM 829 O O . LYS A 1 104 ? -2.299 5.301 17.953 1 91.25 104 LYS A O 1
ATOM 834 N N . GLY A 1 105 ? -0.834 6.023 19.453 1 92.44 105 GLY A N 1
ATOM 835 C CA . GLY A 1 105 ? -1.289 7.398 19.344 1 92.44 105 GLY A CA 1
ATOM 836 C C . GLY A 1 105 ? -1.066 7.996 17.969 1 92.44 105 GLY A C 1
ATOM 837 O O . GLY A 1 105 ? -1.943 8.672 17.438 1 92.44 105 GLY A O 1
ATOM 838 N N . SER A 1 106 ? 0.046 7.742 17.375 1 93.81 106 SER A N 1
ATOM 839 C CA . SER A 1 106 ? 0.36 8.234 16.031 1 93.81 106 SER A CA 1
ATOM 840 C C . SER A 1 106 ? -0.545 7.598 14.984 1 93.81 106 SER A C 1
ATOM 842 O O . SER A 1 106 ? -0.964 8.266 14.031 1 93.81 106 SER A O 1
ATOM 844 N N . ARG A 1 107 ? -0.829 6.332 15.141 1 92.88 107 ARG A N 1
ATOM 845 C CA . ARG A 1 107 ? -1.71 5.641 14.203 1 92.88 107 ARG A CA 1
ATOM 846 C C . ARG A 1 107 ? -3.111 6.242 14.227 1 92.88 107 ARG A C 1
ATOM 848 O O . ARG A 1 107 ? -3.746 6.395 13.18 1 92.88 107 ARG A O 1
ATOM 855 N N . LEU A 1 108 ? -3.559 6.539 15.391 1 95.12 108 LEU A N 1
ATOM 856 C CA . LEU A 1 108 ? -4.852 7.211 15.5 1 95.12 108 LEU A CA 1
ATOM 857 C C . LEU A 1 108 ? -4.812 8.578 14.82 1 95.12 108 LEU A C 1
ATOM 859 O O . LEU A 1 108 ? -5.762 8.961 14.133 1 95.12 108 LEU A O 1
ATOM 863 N N . LYS A 1 109 ? -3.762 9.305 14.977 1 96.56 109 LYS A N 1
ATOM 864 C CA . LYS A 1 109 ? -3.602 10.617 14.344 1 96.56 109 LYS A CA 1
ATOM 865 C C . LYS A 1 109 ? -3.627 10.5 12.82 1 96.56 109 LYS A C 1
ATOM 867 O O . LYS A 1 109 ? -4.211 11.344 12.141 1 96.56 109 LYS A O 1
ATOM 872 N N . ILE A 1 110 ? -3.041 9.492 12.258 1 96.38 110 ILE A N 1
ATOM 873 C CA . ILE A 1 110 ? -3.041 9.234 10.82 1 96.38 110 ILE A CA 1
ATOM 874 C C . ILE A 1 110 ? -4.477 9.055 10.328 1 96.38 110 ILE A C 1
ATOM 876 O O . ILE A 1 110 ? -4.863 9.617 9.305 1 96.38 110 ILE A O 1
ATOM 880 N N . GLN A 1 111 ? -5.184 8.242 11.086 1 95 111 GLN A N 1
ATOM 881 C CA . GLN A 1 111 ? -6.562 7.992 10.688 1 95 111 GLN A CA 1
ATOM 882 C C . GLN A 1 111 ? -7.363 9.289 10.625 1 95 111 GLN A C 1
ATOM 884 O O . GLN A 1 111 ? -8.055 9.547 9.633 1 95 111 GLN A O 1
ATOM 889 N N . ARG A 1 112 ? -7.203 10.094 11.609 1 96.94 112 ARG A N 1
ATOM 890 C CA . ARG A 1 112 ? -7.926 11.359 11.664 1 96.94 112 ARG A CA 1
ATOM 891 C C . ARG A 1 112 ? -7.438 12.32 10.586 1 96.94 112 ARG A C 1
ATOM 893 O O . ARG A 1 112 ? -8.234 13.031 9.969 1 96.94 112 ARG A O 1
ATOM 900 N N . LEU A 1 113 ? -6.172 12.359 10.344 1 97.44 113 LEU A N 1
ATOM 901 C CA . LEU A 1 113 ? -5.578 13.195 9.312 1 97.44 113 LEU A CA 1
ATOM 902 C C . LEU A 1 113 ? -6.141 12.844 7.938 1 97.44 113 LEU A C 1
ATOM 904 O O . LEU A 1 113 ? -6.574 13.719 7.191 1 97.44 113 LEU A O 1
ATOM 908 N N . LEU A 1 114 ? -6.188 11.602 7.629 1 94.94 114 LEU A N 1
ATOM 909 C CA . LEU A 1 114 ? -6.652 11.18 6.312 1 94.94 114 LEU A CA 1
ATOM 910 C C . LEU A 1 114 ? -8.141 11.453 6.152 1 94.94 114 LEU A C 1
ATOM 912 O O . LEU A 1 114 ? -8.602 11.805 5.062 1 94.94 114 LEU A O 1
ATOM 916 N N . HIS A 1 115 ? -8.883 11.25 7.234 1 92.94 115 HIS A N 1
ATOM 917 C CA . HIS A 1 115 ? -10.297 11.609 7.18 1 92.94 115 HIS A CA 1
ATOM 918 C C . HIS A 1 115 ? -10.469 13.094 6.875 1 92.94 115 HIS A C 1
ATOM 920 O O . HIS A 1 115 ? -11.297 13.469 6.043 1 92.94 115 HIS A O 1
ATOM 926 N N . HIS A 1 116 ? -9.672 13.883 7.531 1 94.69 116 HIS A N 1
ATOM 927 C CA . HIS A 1 116 ? -9.719 15.328 7.324 1 94.69 116 HIS A CA 1
ATOM 928 C C . HIS A 1 116 ? -9.375 15.688 5.883 1 94.69 116 HIS A C 1
ATOM 930 O O . HIS A 1 116 ? -10.078 16.469 5.246 1 94.69 116 HIS A O 1
ATOM 936 N N . LEU A 1 117 ? -8.336 15.109 5.348 1 93.81 117 LEU A N 1
ATOM 937 C CA . LEU A 1 117 ? -7.887 15.391 3.99 1 93.81 117 LEU A CA 1
ATOM 938 C C . LEU A 1 117 ? -8.914 14.914 2.967 1 93.81 117 LEU A C 1
ATOM 940 O O . LEU A 1 117 ? -9.133 15.57 1.947 1 93.81 117 LEU A O 1
ATOM 944 N N . ASN A 1 118 ? -9.484 13.789 3.211 1 87.56 118 ASN A N 1
ATOM 945 C CA . ASN A 1 118 ? -10.523 13.281 2.322 1 87.56 118 ASN A CA 1
ATOM 946 C C . ASN A 1 118 ? -11.719 14.234 2.26 1 87.56 118 ASN A C 1
ATOM 948 O O . ASN A 1 118 ? -12.258 14.484 1.183 1 87.56 118 ASN A O 1
ATOM 952 N N . ASP A 1 119 ? -12.102 14.719 3.363 1 85.88 119 ASP A N 1
ATOM 953 C CA . ASP A 1 119 ? -13.211 15.672 3.428 1 85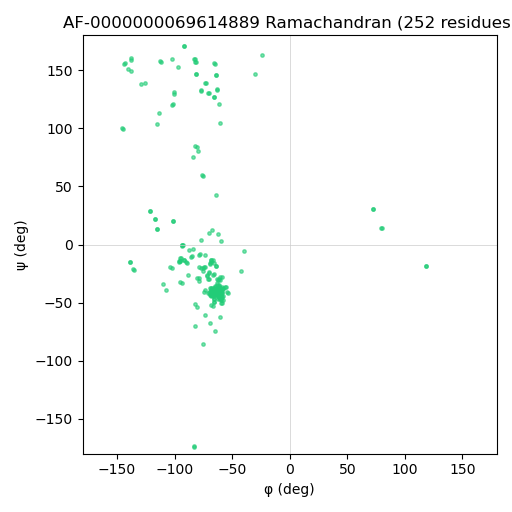.88 119 ASP A CA 1
ATOM 954 C C . ASP A 1 119 ? -12.859 16.969 2.703 1 85.88 119 ASP A C 1
ATOM 956 O O . ASP A 1 119 ? -13.703 17.531 2.006 1 85.88 119 ASP A O 1
ATOM 960 N N . PHE A 1 120 ? -11.625 17.312 2.812 1 83.5 120 PHE A N 1
ATOM 961 C CA . PHE A 1 120 ? -11.148 18.547 2.191 1 83.5 120 PHE A CA 1
ATOM 962 C C . PHE A 1 120 ? -11.117 18.406 0.674 1 83.5 120 PHE A C 1
ATOM 964 O O . PHE A 1 120 ? -11.516 19.312 -0.048 1 83.5 120 PHE A O 1
ATOM 971 N N . GLN A 1 121 ? -10.68 17.281 0.159 1 76.75 121 GLN A N 1
ATOM 972 C CA . GLN A 1 121 ? -10.609 17.016 -1.276 1 76.75 121 GLN A CA 1
ATOM 973 C C . GLN A 1 121 ? -12 16.953 -1.896 1 76.75 121 GLN A C 1
ATOM 975 O O . GLN A 1 121 ? -12.211 17.453 -3.006 1 76.75 121 GLN A O 1
ATOM 980 N N . LYS A 1 122 ? -12.875 16.391 -1.199 1 71.75 122 LYS A N 1
ATOM 981 C CA . LYS A 1 122 ? -14.25 16.312 -1.673 1 71.75 122 LYS A CA 1
ATOM 982 C C . LYS A 1 122 ? -14.852 17.719 -1.821 1 71.75 122 LYS A C 1
ATOM 984 O O . LYS A 1 122 ? -15.594 17.984 -2.771 1 71.75 122 LYS A O 1
ATOM 989 N N . LEU A 1 123 ? -14.453 18.469 -1 1 58.44 123 LEU A N 1
ATOM 990 C CA . LEU A 1 123 ? -14.938 19.844 -1.007 1 58.44 123 LEU A CA 1
ATOM 991 C C . LEU A 1 123 ? -14.391 20.609 -2.207 1 58.44 123 LEU A C 1
ATOM 993 O O . LEU A 1 123 ? -15.086 21.438 -2.791 1 58.44 123 LEU A O 1
ATOM 997 N N . PHE A 1 124 ? -13.203 20.172 -2.594 1 59.97 124 PHE A N 1
ATOM 998 C CA . PHE A 1 124 ? -12.57 20.906 -3.684 1 59.97 124 PHE A CA 1
ATOM 999 C C . PHE A 1 124 ? -12.898 20.266 -5.027 1 59.97 124 PHE A C 1
ATOM 1001 O O . PHE A 1 124 ? -12.773 20.906 -6.074 1 59.97 124 PHE A O 1
ATOM 1008 N N . ARG A 1 125 ? -13.047 19 -5.07 1 56.5 125 ARG A N 1
ATOM 1009 C CA . ARG A 1 125 ? -13.461 18.344 -6.309 1 56.5 125 ARG A CA 1
ATOM 1010 C C . ARG A 1 125 ? -14.891 18.719 -6.676 1 56.5 125 ARG A C 1
ATOM 1012 O O . ARG A 1 125 ? -15.25 18.719 -7.855 1 56.5 125 ARG A O 1
ATOM 1019 N N . VAL A 1 126 ? -15.828 18.75 -5.742 1 43.66 126 VAL A N 1
ATOM 1020 C CA . VAL A 1 126 ? -17.234 19.109 -5.969 1 43.66 126 VAL A CA 1
ATOM 1021 C C . VAL A 1 126 ? -17.312 20.516 -6.539 1 43.66 126 VAL A C 1
ATOM 1023 O O . VAL A 1 126 ? -18.359 20.922 -7.066 1 43.66 126 VAL A O 1
ATOM 1026 N N . ASN A 1 127 ? -16.391 21.328 -6.254 1 33.62 127 ASN A N 1
ATOM 1027 C CA . ASN A 1 127 ? -16.641 22.656 -6.82 1 33.62 127 ASN A CA 1
ATOM 1028 C C . ASN A 1 127 ? -16.266 22.719 -8.297 1 33.62 127 ASN A C 1
ATOM 1030 O O . ASN A 1 127 ? -15.086 22.875 -8.633 1 33.62 127 ASN A O 1
ATOM 1034 N N . PRO A 1 128 ? -17.109 22.25 -9.156 1 34.47 128 PRO A N 1
ATOM 1035 C CA . PRO A 1 128 ? -16.969 22.688 -10.539 1 34.47 128 PRO A CA 1
ATOM 1036 C C . PRO A 1 128 ? -16.875 24.219 -10.656 1 34.47 128 PRO A C 1
ATOM 1038 O O . PRO A 1 128 ? -17.406 24.938 -9.812 1 34.47 128 PRO A O 1
ATOM 1041 N N . MET B 1 1 ? -18.031 11.391 -17.312 1 20.58 1 MET B N 1
ATOM 1042 C CA . MET B 1 1 ? -16.922 11.336 -18.266 1 20.58 1 MET B CA 1
ATOM 1043 C C . MET B 1 1 ? -15.617 11 -17.562 1 20.58 1 MET B C 1
ATOM 1045 O O . MET B 1 1 ? -14.953 11.883 -17.016 1 20.58 1 MET B O 1
ATOM 1049 N N . MET B 1 2 ? -15.375 9.758 -16.875 1 27.59 2 MET B N 1
ATOM 1050 C CA . MET B 1 2 ? -14.438 8.969 -16.094 1 27.59 2 MET B CA 1
ATOM 1051 C C . MET B 1 2 ? -13.234 8.555 -16.938 1 27.59 2 MET B C 1
ATOM 1053 O O . MET B 1 2 ? -12.539 7.594 -16.609 1 27.59 2 MET B O 1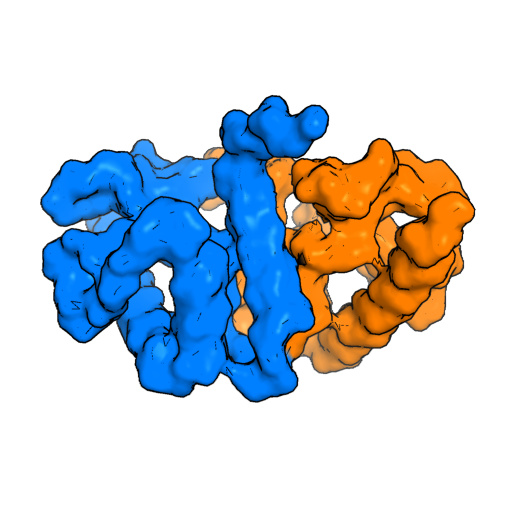
ATOM 1057 N N . GLU B 1 3 ? -12.984 9.141 -18.219 1 28.27 3 GLU B N 1
ATOM 1058 C CA . GLU B 1 3 ? -12.266 8.68 -19.406 1 28.27 3 GLU B CA 1
ATOM 1059 C C . GLU B 1 3 ? -10.758 8.617 -19.156 1 28.27 3 GLU B C 1
ATOM 1061 O O . GLU B 1 3 ? -10.078 7.719 -19.656 1 28.27 3 GLU B O 1
ATOM 1066 N N . ALA B 1 4 ? -10.148 9.859 -18.969 1 28.05 4 ALA B N 1
ATOM 1067 C CA . ALA B 1 4 ? -8.773 10.25 -19.25 1 28.05 4 ALA B CA 1
ATOM 1068 C C . ALA B 1 4 ? -7.797 9.516 -18.328 1 28.05 4 ALA B C 1
ATOM 1070 O O . ALA B 1 4 ? -6.586 9.734 -18.391 1 28.05 4 ALA B O 1
ATOM 1071 N N . TRP B 1 5 ? -8.211 8.906 -17.328 1 28.91 5 TRP B N 1
ATOM 1072 C CA . TRP B 1 5 ? -7.273 8.219 -16.438 1 28.91 5 TRP B CA 1
ATOM 1073 C C . TRP B 1 5 ? -6.539 7.105 -17.172 1 28.91 5 TRP B C 1
ATOM 1075 O O . TRP B 1 5 ? -5.73 6.391 -16.578 1 28.91 5 TRP B O 1
ATOM 1085 N N . GLN B 1 6 ? -6.578 6.875 -18.547 1 29.55 6 GLN B N 1
ATOM 1086 C CA . GLN B 1 6 ? -6.324 5.641 -19.281 1 29.55 6 GLN B CA 1
ATOM 1087 C C . GLN B 1 6 ? -4.824 5.422 -19.484 1 29.55 6 GLN B C 1
ATOM 1089 O O . GLN B 1 6 ? -4.367 4.285 -19.578 1 29.55 6 GLN B O 1
ATOM 1094 N N . SER B 1 7 ? -4.039 6.344 -19.984 1 30.52 7 SER B N 1
ATOM 1095 C CA . SER B 1 7 ? -2.854 5.906 -20.719 1 30.52 7 SER B CA 1
ATOM 1096 C C . SER B 1 7 ? -1.767 5.414 -19.766 1 30.52 7 SER B C 1
ATOM 1098 O O . SER B 1 7 ? -1.119 4.398 -20.031 1 30.52 7 SER B O 1
ATOM 1100 N N . ASP B 1 8 ? -0.949 6.289 -19.25 1 32.47 8 ASP B N 1
ATOM 1101 C CA . ASP B 1 8 ? 0.32 6.207 -18.531 1 32.47 8 ASP B CA 1
ATOM 1102 C C . ASP B 1 8 ? 0.147 5.496 -17.188 1 32.47 8 ASP B C 1
ATOM 1104 O O . ASP B 1 8 ? 0.979 5.645 -16.281 1 32.47 8 ASP B O 1
ATOM 1108 N N . TRP B 1 9 ? -0.591 4.395 -17.031 1 35.84 9 TRP B N 1
ATOM 1109 C CA . TRP B 1 9 ? -1.374 3.455 -16.234 1 35.84 9 TRP B CA 1
ATOM 1110 C C . TRP B 1 9 ? -0.483 2.369 -15.633 1 35.84 9 TRP B C 1
ATOM 1112 O O . TRP B 1 9 ? -0.861 1.706 -14.664 1 35.84 9 TRP B O 1
ATOM 1122 N N . GLU B 1 10 ? 0.624 2.066 -16.234 1 39.25 10 GLU B N 1
ATOM 1123 C CA . GLU B 1 10 ? 1.251 0.812 -15.82 1 39.25 10 GLU B CA 1
ATOM 1124 C C . GLU B 1 10 ? 1.696 0.868 -14.367 1 39.25 10 GLU B C 1
ATOM 1126 O O . GLU B 1 10 ? 1.418 -0.049 -13.586 1 39.25 10 GLU B O 1
ATOM 1131 N N . ASP B 1 11 ? 2.803 1.597 -14.055 1 44.5 11 ASP B N 1
ATOM 1132 C CA . ASP B 1 11 ? 3.354 1.747 -12.711 1 44.5 11 ASP B CA 1
ATOM 1133 C C . ASP B 1 11 ? 2.348 2.412 -11.773 1 44.5 11 ASP B C 1
ATOM 1135 O O . ASP B 1 11 ? 2.215 2.016 -10.617 1 44.5 11 ASP B O 1
ATOM 1139 N N . GLU B 1 12 ? 1.518 3.424 -12.438 1 50.94 12 GLU B N 1
ATOM 1140 C CA . GLU B 1 12 ? 0.463 4.234 -11.844 1 50.94 12 GLU B CA 1
ATOM 1141 C C . GLU B 1 12 ? -0.793 3.408 -11.586 1 50.94 12 GLU B C 1
ATOM 1143 O O . GLU B 1 12 ? -1.572 3.717 -10.68 1 50.94 12 GLU B O 1
ATOM 1148 N N . SER B 1 13 ? -0.616 2.113 -12.219 1 60.56 13 SER B N 1
ATOM 1149 C CA . SER B 1 13 ? -1.821 1.293 -12.141 1 60.56 13 SER B CA 1
ATOM 1150 C C . SER B 1 13 ? -1.945 0.614 -10.781 1 60.56 13 SER B C 1
ATOM 1152 O O . SER B 1 13 ? -3.045 0.505 -10.234 1 60.56 13 SER B O 1
ATOM 1154 N N . THR B 1 14 ? -0.651 0.424 -10.289 1 68.31 14 THR B N 1
ATOM 1155 C CA . THR B 1 14 ? -0.774 -0.276 -9.008 1 68.31 14 THR B CA 1
ATOM 1156 C C . THR B 1 14 ? -1.267 0.671 -7.922 1 68.31 14 THR B C 1
ATOM 1158 O O . THR B 1 14 ? -2.135 0.309 -7.125 1 68.31 14 THR B O 1
ATOM 1161 N N . GLY B 1 15 ? -0.705 1.866 -8.008 1 74.94 15 GLY B N 1
ATOM 1162 C CA . GLY B 1 15 ? -1.161 2.859 -7.051 1 74.94 15 GLY B CA 1
ATOM 1163 C C . GLY B 1 15 ? -2.645 3.158 -7.16 1 74.94 15 GLY B C 1
ATOM 1164 O O . GLY B 1 15 ? -3.369 3.105 -6.164 1 74.94 15 GLY B O 1
ATOM 1165 N N . ARG B 1 16 ? -3.061 3.273 -8.359 1 79.44 16 ARG B N 1
ATOM 1166 C CA . ARG B 1 16 ? -4.477 3.547 -8.594 1 79.44 16 ARG B CA 1
ATOM 1167 C C . ARG B 1 16 ? -5.34 2.369 -8.156 1 79.44 16 ARG B C 1
ATOM 1169 O O . ARG B 1 16 ? -6.398 2.557 -7.551 1 79.44 16 ARG B O 1
ATOM 1176 N N . SER B 1 17 ? -4.871 1.19 -8.523 1 81.25 17 SER B N 1
ATOM 1177 C CA . SER B 1 17 ? -5.629 -0 -8.148 1 81.25 17 SER B CA 1
ATOM 1178 C C . SER B 1 17 ? -5.762 -0.115 -6.637 1 81.25 17 SER B C 1
ATOM 1180 O O . SER B 1 17 ? -6.848 -0.399 -6.125 1 81.25 17 SER B O 1
ATOM 1182 N N . THR B 1 18 ? -4.617 0.202 -5.887 1 83.38 18 THR B N 1
ATOM 1183 C CA . THR B 1 18 ? -4.637 0.154 -4.43 1 83.38 18 THR B CA 1
ATOM 1184 C C . THR B 1 18 ? -5.629 1.17 -3.871 1 83.38 18 THR B C 1
ATOM 1186 O O . THR B 1 18 ? -6.465 0.831 -3.027 1 83.38 18 THR B O 1
ATOM 1189 N N . PHE B 1 19 ? -5.547 2.312 -4.461 1 80.81 19 PHE B N 1
ATOM 1190 C CA . PHE B 1 19 ? -6.457 3.367 -4.027 1 80.81 19 PHE B CA 1
ATOM 1191 C C . PHE B 1 19 ? -7.906 2.957 -4.25 1 80.81 19 PHE B C 1
ATOM 1193 O O . PHE B 1 19 ? -8.734 3.064 -3.34 1 80.81 19 PHE B O 1
ATOM 1200 N N . ASN B 1 20 ? -8.219 2.396 -5.348 1 81.12 20 ASN B N 1
ATOM 1201 C CA . ASN B 1 20 ? -9.57 1.981 -5.691 1 81.12 20 ASN B CA 1
ATOM 1202 C C . ASN B 1 20 ? -10.047 0.833 -4.805 1 81.12 20 ASN B C 1
ATOM 1204 O O . ASN B 1 20 ? -11.203 0.807 -4.383 1 81.12 20 ASN B O 1
ATOM 1208 N N . ILE B 1 21 ? -9.188 -0.083 -4.531 1 85 21 ILE B N 1
ATOM 1209 C CA . ILE B 1 21 ? -9.539 -1.246 -3.727 1 85 21 ILE B CA 1
ATOM 1210 C C . ILE B 1 21 ? -9.812 -0.813 -2.287 1 85 21 ILE B C 1
ATOM 1212 O O . ILE B 1 21 ? -10.828 -1.192 -1.702 1 85 21 ILE B O 1
ATOM 1216 N N . LEU B 1 22 ? -8.977 0.057 -1.75 1 83.81 22 LEU B N 1
ATOM 1217 C CA . LEU B 1 22 ? -9.094 0.465 -0.354 1 83.81 22 LEU B CA 1
ATOM 1218 C C . LEU B 1 22 ? -10.258 1.428 -0.166 1 83.81 22 LEU B C 1
ATOM 1220 O O . LEU B 1 22 ? -10.828 1.513 0.924 1 83.81 22 LEU B O 1
ATOM 1224 N N . THR B 1 23 ? -10.688 2.033 -1.203 1 77.12 23 THR B N 1
ATOM 1225 C CA . THR B 1 23 ? -11.742 3.029 -1.047 1 77.12 23 THR B CA 1
ATOM 1226 C C . THR B 1 23 ? -13.086 2.473 -1.508 1 77.12 23 THR B C 1
ATOM 1228 O O . THR B 1 23 ? -14.133 3.018 -1.17 1 77.12 23 THR B O 1
ATOM 1231 N N . SER B 1 24 ? -13.039 1.406 -2.309 1 74.88 24 SER B N 1
ATOM 1232 C CA . SER B 1 24 ? -14.297 0.95 -2.889 1 74.88 24 SER B CA 1
ATOM 1233 C C . SER B 1 24 ? -14.734 -0.375 -2.277 1 74.88 24 SER B C 1
ATOM 1235 O O . SER B 1 24 ? -15.914 -0.732 -2.342 1 74.88 24 SER B O 1
ATOM 1237 N N . VAL B 1 25 ? -13.797 -1.233 -1.93 1 65.25 25 VAL B N 1
ATOM 1238 C CA . VAL B 1 25 ? -14.211 -2.523 -1.39 1 65.25 25 VAL B CA 1
ATOM 1239 C C . VAL B 1 25 ? -15.008 -2.312 -0.102 1 65.25 25 VAL B C 1
ATOM 1241 O O . VAL B 1 25 ? -14.719 -1.396 0.669 1 65.25 25 VAL B O 1
ATOM 1244 N N . SER B 1 26 ? -16.219 -2.789 -0.137 1 58.16 26 SER B N 1
ATOM 1245 C CA . SER B 1 26 ? -17.078 -2.66 1.033 1 58.16 26 SER B CA 1
ATOM 1246 C C . SER B 1 26 ? -16.266 -2.666 2.322 1 58.16 26 SER B C 1
ATOM 1248 O O . SER B 1 26 ? -15.109 -3.092 2.33 1 58.16 26 SER B O 1
ATOM 1250 N N . THR B 1 27 ? -16.781 -1.848 3.408 1 57.38 27 THR B N 1
ATOM 1251 C CA . THR B 1 27 ? -16.234 -1.682 4.75 1 57.38 27 THR B CA 1
ATOM 1252 C C . THR B 1 27 ? -15.711 -3.008 5.285 1 57.38 27 THR B C 1
ATOM 1254 O O . THR B 1 27 ? -14.984 -3.037 6.281 1 57.38 27 THR B O 1
ATOM 1257 N N . GLN B 1 28 ? -15.906 -4.16 4.551 1 64.06 28 GLN B N 1
ATOM 1258 C CA . GLN B 1 28 ? -15.336 -5.441 4.949 1 64.06 28 GLN B CA 1
ATOM 1259 C C . GLN B 1 28 ? -14.281 -5.91 3.955 1 64.06 28 GLN B C 1
ATOM 1261 O O . GLN B 1 28 ? -14.523 -5.941 2.748 1 64.06 28 GLN B O 1
ATOM 1266 N N . PRO B 1 29 ? -13.086 -5.969 4.316 1 64.56 29 PRO B N 1
ATOM 1267 C CA . PRO B 1 29 ? -12.633 -5.965 5.711 1 64.56 29 PRO B CA 1
ATOM 1268 C C . PRO B 1 29 ? -12.211 -4.578 6.191 1 64.56 29 PRO B C 1
ATOM 1270 O O . PRO B 1 29 ? -11.766 -3.75 5.391 1 64.56 29 PRO B O 1
ATOM 1273 N N . CYS B 1 30 ? -12.336 -4.363 7.578 1 79.62 30 CYS B N 1
ATOM 1274 C CA . CYS B 1 30 ? -11.922 -3.129 8.227 1 79.62 30 CYS B CA 1
ATOM 1275 C C . CYS B 1 30 ? -10.445 -3.188 8.617 1 79.62 30 CYS B C 1
ATOM 1277 O O . CYS B 1 30 ? -9.883 -2.201 9.094 1 79.62 30 CYS B O 1
ATOM 1279 N N . TYR B 1 31 ? -9.891 -4.383 8.375 1 89.44 31 TYR B N 1
ATOM 1280 C CA . TYR B 1 31 ? -8.484 -4.602 8.695 1 89.44 31 TYR B CA 1
ATOM 1281 C C . TYR B 1 31 ? -7.801 -5.445 7.625 1 89.44 31 TYR B C 1
ATOM 1283 O O . TYR B 1 31 ? -8.445 -6.262 6.965 1 89.44 31 TYR B O 1
ATOM 1291 N N . TRP B 1 32 ? -6.535 -5.207 7.484 1 91.5 32 TRP B N 1
ATOM 1292 C CA . TRP B 1 32 ? -5.727 -5.906 6.488 1 91.5 32 TRP B CA 1
ATOM 1293 C C . TRP B 1 32 ? -4.473 -6.5 7.125 1 91.5 32 TRP B C 1
ATOM 1295 O O . TRP B 1 32 ? -3.834 -5.859 7.965 1 91.5 32 TRP B O 1
ATOM 1305 N N . LYS B 1 33 ? -4.191 -7.707 6.711 1 91.56 33 LYS B N 1
ATOM 1306 C CA . LYS B 1 33 ? -2.932 -8.312 7.125 1 91.56 33 LYS B CA 1
ATOM 1307 C C . LYS B 1 33 ? -1.779 -7.848 6.238 1 91.56 33 LYS B C 1
ATOM 1309 O O . LYS B 1 33 ? -2 -7.371 5.125 1 91.56 33 LYS B O 1
ATOM 1314 N N . ARG B 1 34 ? -0.577 -7.965 6.711 1 91.31 34 ARG B N 1
ATOM 1315 C CA . ARG B 1 34 ? 0.637 -7.551 6.016 1 91.31 34 ARG B CA 1
ATOM 1316 C C . ARG B 1 34 ? 0.713 -8.172 4.629 1 91.31 34 ARG B C 1
ATOM 1318 O O . ARG B 1 34 ? 1.016 -7.488 3.648 1 91.31 34 ARG B O 1
ATOM 1325 N N . GLU B 1 35 ? 0.356 -9.453 4.535 1 92.56 35 GLU B N 1
ATOM 1326 C CA . GLU B 1 35 ? 0.422 -10.172 3.268 1 92.56 35 GLU B CA 1
ATOM 1327 C C . GLU B 1 35 ? -0.556 -9.594 2.25 1 92.56 35 GLU B C 1
ATOM 1329 O O . GLU B 1 35 ? -0.237 -9.484 1.063 1 92.56 35 GLU B O 1
ATOM 1334 N N . GLU B 1 36 ? -1.708 -9.211 2.764 1 93.69 36 GLU B N 1
ATOM 1335 C CA . GLU B 1 36 ? -2.719 -8.625 1.885 1 93.69 36 GLU B CA 1
ATOM 1336 C C . GLU B 1 36 ? -2.275 -7.262 1.36 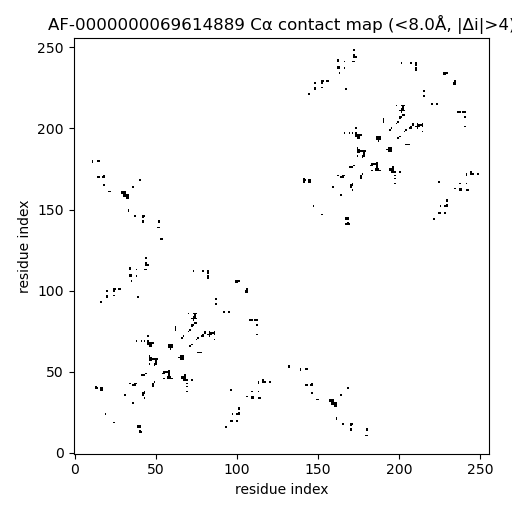1 93.69 36 GLU B C 1
ATOM 1338 O O . GLU B 1 36 ? -2.453 -6.961 0.179 1 93.69 36 GLU B O 1
ATOM 1343 N N . ILE B 1 37 ? -1.637 -6.492 2.205 1 92.19 37 ILE B N 1
ATOM 1344 C CA . ILE B 1 37 ? -1.16 -5.172 1.807 1 92.19 37 ILE B CA 1
ATOM 1345 C C . ILE B 1 37 ? -0.074 -5.312 0.743 1 92.19 37 ILE B C 1
ATOM 1347 O O . ILE B 1 37 ? -0.139 -4.676 -0.31 1 92.19 37 ILE B O 1
ATOM 1351 N N . LEU B 1 38 ? 0.865 -6.168 0.954 1 92.06 38 LEU B N 1
ATOM 1352 C CA . LEU B 1 38 ? 1.955 -6.395 0.011 1 92.06 38 LEU B CA 1
ATOM 1353 C C . LEU B 1 38 ? 1.421 -6.887 -1.329 1 92.06 38 LEU B C 1
ATOM 1355 O O . LEU B 1 38 ? 1.935 -6.512 -2.385 1 92.06 38 LEU B O 1
ATOM 1359 N N . PHE B 1 39 ? 0.385 -7.672 -1.271 1 93.69 39 PHE B N 1
ATOM 1360 C CA . PHE B 1 39 ? -0.235 -8.18 -2.488 1 93.69 39 PHE B CA 1
ATOM 1361 C C . PHE B 1 39 ? -0.911 -7.059 -3.264 1 93.69 39 PHE B C 1
ATOM 1363 O O . PHE B 1 39 ? -0.549 -6.781 -4.41 1 93.69 39 PHE B O 1
ATOM 1370 N N . PHE B 1 40 ? -1.747 -6.301 -2.617 1 92.06 40 PHE B N 1
ATOM 1371 C CA . PHE B 1 40 ? -2.623 -5.371 -3.32 1 92.06 40 PHE B CA 1
ATOM 1372 C C . PHE B 1 40 ? -1.862 -4.117 -3.729 1 92.06 40 PHE B C 1
ATOM 1374 O O . PHE B 1 40 ? -2.283 -3.396 -4.637 1 92.06 40 PHE B O 1
ATOM 1381 N N . THR B 1 41 ? -0.727 -3.883 -3.064 1 90.25 41 THR B N 1
ATOM 1382 C CA . THR B 1 41 ? 0.083 -2.734 -3.455 1 90.25 41 THR B CA 1
ATOM 1383 C C . THR B 1 41 ? 1.128 -3.139 -4.492 1 90.25 41 THR B C 1
ATOM 1385 O O . THR B 1 41 ? 1.767 -2.279 -5.105 1 90.25 41 THR B O 1
ATOM 1388 N N . GLY B 1 42 ? 1.291 -4.445 -4.625 1 90.44 42 GLY B N 1
ATOM 1389 C CA . GLY B 1 42 ? 2.307 -4.93 -5.547 1 90.44 42 GLY B CA 1
ATOM 1390 C C . GLY B 1 42 ? 3.707 -4.891 -4.965 1 90.44 42 GLY B C 1
ATOM 1391 O O . GLY B 1 42 ? 4.691 -5.078 -5.688 1 90.44 42 GLY B O 1
ATOM 1392 N N . HIS B 1 43 ? 3.852 -4.715 -3.664 1 88.56 43 HIS B N 1
ATOM 1393 C CA . HIS B 1 43 ? 5.145 -4.562 -3.01 1 88.56 43 HIS B CA 1
ATOM 1394 C C . HIS B 1 43 ? 5.582 -5.859 -2.336 1 88.56 43 HIS B C 1
ATOM 1396 O O . HIS B 1 43 ? 6.402 -5.84 -1.415 1 88.56 43 HIS B O 1
ATOM 1402 N N . GLY B 1 44 ? 5.008 -6.953 -2.752 1 89 44 GLY B N 1
ATOM 1403 C CA . GLY B 1 44 ? 5.336 -8.258 -2.203 1 89 44 GLY B CA 1
ATOM 1404 C C . GLY B 1 44 ? 6.566 -8.883 -2.838 1 89 44 GLY B C 1
ATOM 1405 O O . GLY B 1 44 ? 7.277 -8.227 -3.6 1 89 44 GLY B O 1
ATOM 1406 N N . PRO B 1 45 ? 6.77 -10.133 -2.42 1 91.12 45 PRO B N 1
ATOM 1407 C CA . PRO B 1 45 ? 7.945 -10.836 -2.934 1 91.12 45 PRO B CA 1
ATOM 1408 C C . PRO B 1 45 ? 7.762 -11.32 -4.371 1 91.12 45 PRO B C 1
ATOM 1410 O O . PRO B 1 45 ?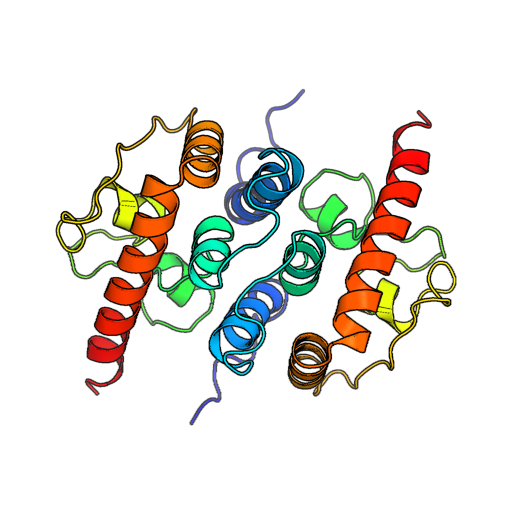 7.938 -12.508 -4.66 1 91.12 45 PRO B O 1
ATOM 1413 N N . PHE B 1 46 ? 7.523 -10.391 -5.25 1 93.19 46 PHE B N 1
ATOM 1414 C CA . PHE B 1 46 ? 7.414 -10.609 -6.688 1 93.19 46 PHE B CA 1
ATOM 1415 C C . PHE B 1 46 ? 8.703 -10.219 -7.395 1 93.19 46 PHE B C 1
ATOM 1417 O O . PHE B 1 46 ? 9.242 -9.133 -7.164 1 93.19 46 PHE B O 1
ATOM 1424 N N . SER B 1 47 ? 9.242 -11.07 -8.234 1 93.31 47 SER B N 1
ATOM 1425 C CA . SER B 1 47 ? 10.539 -10.82 -8.844 1 93.31 47 SER B CA 1
ATOM 1426 C C . SER B 1 47 ? 10.547 -9.508 -9.617 1 93.31 47 SER B C 1
ATOM 1428 O O . SER B 1 47 ? 11.539 -8.781 -9.609 1 93.31 47 SER B O 1
ATOM 1430 N N . SER B 1 48 ? 9.469 -9.156 -10.281 1 92.12 48 SER B N 1
ATOM 1431 C CA . SER B 1 48 ? 9.367 -7.902 -11.023 1 92.12 48 SER B CA 1
ATOM 1432 C C . SER B 1 48 ? 9.547 -6.699 -10.102 1 92.12 48 SER B C 1
ATOM 1434 O O . SER B 1 48 ? 10.297 -5.777 -10.422 1 92.12 48 SER B O 1
ATOM 1436 N N . TYR B 1 49 ? 8.883 -6.723 -8.969 1 89.06 49 TYR B N 1
ATOM 1437 C CA . TYR B 1 49 ? 8.969 -5.637 -8 1 89.06 49 TYR B CA 1
ATOM 1438 C C . TYR B 1 49 ? 10.352 -5.59 -7.363 1 89.06 49 TYR B C 1
ATOM 1440 O O . TYR B 1 49 ? 10.93 -4.512 -7.191 1 89.06 49 TYR B O 1
ATOM 1448 N N . LEU B 1 50 ? 10.867 -6.766 -6.996 1 87.75 50 LEU B N 1
ATOM 1449 C CA . LEU B 1 50 ? 12.164 -6.828 -6.332 1 87.75 50 LEU B CA 1
ATOM 1450 C C . LEU B 1 50 ? 13.266 -6.289 -7.238 1 87.75 50 LEU B C 1
ATOM 1452 O O . LEU B 1 50 ? 14.172 -5.598 -6.77 1 87.75 50 LEU B O 1
ATOM 1456 N N . LYS B 1 51 ? 13.156 -6.574 -8.453 1 89.31 51 LYS B N 1
ATOM 1457 C CA . LYS B 1 51 ? 14.125 -6.039 -9.406 1 89.31 51 LYS B CA 1
ATOM 1458 C C . LYS B 1 51 ? 14.023 -4.52 -9.5 1 89.31 51 LYS B C 1
ATOM 1460 O O . LYS B 1 51 ? 15.039 -3.818 -9.406 1 89.31 51 LYS B O 1
ATOM 1465 N N . ARG B 1 52 ? 12.773 -4.039 -9.68 1 84.5 52 ARG B N 1
ATOM 1466 C CA . ARG B 1 52 ? 12.562 -2.605 -9.836 1 84.5 52 ARG B CA 1
ATOM 1467 C C . ARG B 1 52 ? 13.016 -1.849 -8.586 1 84.5 52 ARG B C 1
ATOM 1469 O O . ARG B 1 52 ? 13.43 -0.69 -8.672 1 84.5 52 ARG B O 1
ATOM 1476 N N . SER B 1 53 ? 12.922 -2.5 -7.43 1 82.38 53 SER B N 1
ATOM 1477 C CA . SER B 1 53 ? 13.297 -1.877 -6.168 1 82.38 53 SER B CA 1
ATOM 1478 C C . SER B 1 53 ? 14.75 -2.184 -5.816 1 82.38 53 SER B C 1
ATOM 1480 O O . SER B 1 53 ? 15.219 -1.848 -4.727 1 82.38 53 SER B O 1
ATOM 1482 N N . ASN B 1 54 ? 15.414 -2.939 -6.656 1 83.19 54 ASN B N 1
ATOM 1483 C CA . ASN B 1 54 ? 16.844 -3.248 -6.547 1 83.19 54 ASN B CA 1
ATOM 1484 C C . ASN B 1 54 ? 17.109 -4.219 -5.402 1 83.19 54 ASN B C 1
ATOM 1486 O O . ASN B 1 54 ? 18.141 -4.121 -4.738 1 83.19 54 ASN B O 1
ATOM 1490 N N . PHE B 1 55 ? 16.172 -5.047 -5.137 1 81.94 55 PHE B N 1
ATOM 1491 C CA . PHE B 1 55 ? 16.359 -6.105 -4.152 1 81.94 55 PHE B CA 1
ATOM 1492 C C . PHE B 1 55 ? 16.766 -7.41 -4.824 1 81.94 55 PHE B C 1
ATOM 1494 O O . PHE B 1 55 ? 17.234 -8.336 -4.156 1 81.94 55 PHE B O 1
ATOM 1501 N N . ALA B 1 56 ? 16.609 -7.473 -6.133 1 84.88 56 ALA B N 1
ATOM 1502 C CA . ALA B 1 56 ? 16.953 -8.656 -6.914 1 84.88 56 ALA B CA 1
ATOM 1503 C C . ALA B 1 56 ? 17.656 -8.266 -8.211 1 84.88 56 ALA B C 1
ATOM 1505 O O . ALA B 1 56 ? 17.547 -7.125 -8.664 1 84.88 56 ALA B O 1
ATOM 1506 N N . SER B 1 57 ? 18.344 -9.125 -8.773 1 90.12 57 SER B N 1
ATOM 1507 C CA . SER B 1 57 ? 19.141 -8.836 -9.961 1 90.12 57 SER B CA 1
ATOM 1508 C C . SER B 1 57 ? 18.328 -9.07 -11.234 1 90.12 57 SER B C 1
ATOM 1510 O O . SER B 1 57 ? 18.719 -8.602 -12.305 1 90.12 57 SER B O 1
ATOM 1512 N N . THR B 1 58 ? 17.219 -9.758 -11.109 1 93.25 58 THR B N 1
ATOM 1513 C CA . THR B 1 58 ? 16.422 -10.062 -12.289 1 93.25 58 THR B CA 1
ATOM 1514 C C . THR B 1 58 ? 14.938 -10.016 -11.961 1 93.25 58 THR B C 1
ATOM 1516 O O . THR B 1 58 ? 14.539 -10.227 -10.812 1 93.25 58 THR B O 1
ATOM 1519 N N . ALA B 1 59 ? 14.133 -9.766 -12.984 1 95.69 59 ALA B N 1
ATOM 1520 C CA . ALA B 1 59 ? 12.68 -9.781 -12.852 1 95.69 59 ALA B CA 1
ATOM 1521 C C . ALA B 1 59 ? 12.109 -11.148 -13.211 1 95.69 59 ALA B C 1
ATOM 1523 O O . ALA B 1 59 ? 10.906 -11.383 -13.078 1 95.69 59 ALA B O 1
ATOM 1524 N N . ASN B 1 60 ? 12.938 -12.102 -13.594 1 96.25 60 ASN B N 1
ATOM 1525 C CA . ASN B 1 60 ? 12.5 -13.414 -14.047 1 96.25 60 ASN B CA 1
ATOM 1526 C C . ASN B 1 60 ? 12 -14.273 -12.891 1 96.25 60 ASN B C 1
ATOM 1528 O O . ASN B 1 60 ? 12.586 -14.266 -11.805 1 96.25 60 ASN B O 1
ATOM 1532 N N . CYS B 1 61 ? 10.969 -14.945 -13.156 1 95.88 61 CYS B N 1
ATOM 1533 C CA . CYS B 1 61 ? 10.562 -16.016 -12.25 1 95.88 61 CYS B CA 1
ATOM 1534 C C . CYS B 1 61 ? 11.359 -17.281 -12.508 1 95.88 61 CYS B C 1
ATOM 1536 O O . CYS B 1 61 ? 11.641 -17.625 -13.656 1 95.88 61 CYS B O 1
ATOM 1538 N N . PRO B 1 62 ? 11.641 -18.062 -11.508 1 93.75 62 PRO B N 1
ATOM 1539 C CA . PRO B 1 62 ? 12.375 -19.312 -11.703 1 93.75 62 PRO B CA 1
ATOM 1540 C C . PRO B 1 62 ? 11.602 -20.312 -12.555 1 93.75 62 PRO B C 1
ATOM 1542 O O . PRO B 1 62 ? 12.18 -21.297 -13.039 1 93.75 62 PRO B O 1
ATOM 1545 N N . CYS B 1 63 ? 10.375 -20.172 -12.695 1 95.56 63 CYS B N 1
ATOM 1546 C CA . CYS B 1 63 ? 9.609 -21.094 -13.531 1 95.56 63 CYS B CA 1
ATOM 1547 C C . CYS B 1 63 ? 9.961 -20.922 -15.008 1 95.56 63 CYS B C 1
ATOM 1549 O O . CYS B 1 63 ? 9.578 -21.75 -15.844 1 95.56 63 CYS B O 1
ATOM 1551 N N . GLY B 1 64 ? 10.648 -19.766 -15.367 1 96.06 64 GLY B N 1
ATOM 1552 C CA . GLY B 1 64 ? 11.023 -19.5 -16.75 1 96.06 64 GLY B CA 1
ATOM 1553 C C . GLY B 1 64 ? 10.383 -18.25 -17.312 1 96.06 64 GLY B C 1
ATOM 1554 O O . GLY B 1 64 ? 10.828 -17.719 -18.328 1 96.06 64 GLY B O 1
ATOM 1555 N N . ASN B 1 65 ? 9.305 -17.75 -16.703 1 96.62 65 ASN B N 1
ATOM 1556 C CA . ASN B 1 65 ? 8.68 -16.5 -17.125 1 96.62 65 ASN B CA 1
ATOM 1557 C C . ASN B 1 65 ? 9.617 -15.305 -16.938 1 96.62 65 ASN B C 1
ATOM 1559 O O . ASN B 1 65 ? 10.312 -15.211 -15.93 1 96.62 65 ASN B O 1
ATOM 1563 N N . THR B 1 66 ? 9.539 -14.328 -17.812 1 96.19 66 THR B N 1
ATOM 1564 C CA . THR B 1 66 ? 10.5 -13.234 -17.828 1 96.19 66 THR B CA 1
ATOM 1565 C C . THR B 1 66 ? 10.086 -12.133 -16.844 1 96.19 66 THR B C 1
ATOM 1567 O O . THR B 1 66 ? 10.867 -11.219 -16.562 1 96.19 66 THR B O 1
ATOM 1570 N N . ASN B 1 67 ? 8.883 -12.188 -16.312 1 95.88 67 ASN B N 1
ATOM 1571 C CA . ASN B 1 67 ? 8.375 -11.156 -15.414 1 95.88 67 ASN B CA 1
ATOM 1572 C C . ASN B 1 67 ? 7.477 -11.758 -14.336 1 95.88 67 ASN B C 1
ATOM 1574 O O . ASN B 1 67 ? 6.305 -12.031 -14.578 1 95.88 67 ASN B O 1
ATOM 1578 N N . GLY B 1 68 ? 8.055 -11.953 -13.164 1 95.81 68 GLY B N 1
ATOM 1579 C CA . GLY B 1 68 ? 7.293 -12.492 -12.047 1 95.81 68 GLY B CA 1
ATOM 1580 C C . GLY B 1 68 ? 6.453 -11.445 -11.336 1 95.81 68 GLY B C 1
ATOM 1581 O O . GLY B 1 68 ? 6.867 -10.898 -10.312 1 95.81 68 GLY B O 1
ATOM 1582 N N . THR B 1 69 ? 5.215 -11.18 -11.898 1 95.19 69 THR B N 1
ATOM 1583 C CA . THR B 1 69 ? 4.285 -10.211 -11.328 1 95.19 69 THR B CA 1
ATOM 1584 C C . THR B 1 69 ? 3.328 -10.891 -10.352 1 95.19 69 THR B C 1
ATOM 1586 O O . THR B 1 69 ? 3.301 -12.117 -10.258 1 95.19 69 THR B O 1
ATOM 1589 N N . LEU B 1 70 ? 2.557 -10.055 -9.625 1 94.5 70 LEU B N 1
ATOM 1590 C CA . LEU B 1 70 ? 1.522 -10.609 -8.75 1 94.5 70 LEU B CA 1
ATOM 1591 C C . LEU B 1 70 ? 0.53 -11.445 -9.547 1 94.5 70 LEU B C 1
ATOM 1593 O O . LEU B 1 70 ? 0.09 -12.5 -9.086 1 94.5 70 LEU B O 1
ATOM 1597 N N . LEU B 1 71 ? 0.195 -11 -10.773 1 94.88 71 LEU B N 1
ATOM 1598 C CA . LEU B 1 71 ? -0.748 -11.742 -11.609 1 94.88 71 LEU B CA 1
ATOM 1599 C C . LEU B 1 71 ? -0.159 -13.086 -12.039 1 94.88 71 LEU B C 1
ATOM 1601 O O . LEU B 1 71 ? -0.841 -14.109 -11.992 1 94.88 71 LEU B O 1
ATOM 1605 N N . HIS B 1 72 ? 1.075 -13.094 -12.406 1 96.56 72 HIS B N 1
ATOM 1606 C CA . HIS B 1 72 ? 1.75 -14.328 -12.805 1 96.56 72 HIS B CA 1
ATOM 1607 C C . HIS B 1 72 ? 1.738 -15.344 -11.664 1 96.56 72 HIS B C 1
ATOM 1609 O O . HIS B 1 72 ? 1.254 -16.469 -11.844 1 96.56 72 HIS B O 1
ATOM 1615 N N . TYR B 1 73 ? 2.137 -14.945 -10.461 1 97.25 73 TYR B N 1
ATOM 1616 C CA . TYR B 1 73 ? 2.262 -15.867 -9.336 1 97.25 73 TYR B CA 1
ATOM 1617 C C . TYR B 1 73 ? 0.893 -16.328 -8.859 1 97.25 73 TYR B C 1
ATOM 1619 O O . TYR B 1 73 ? 0.756 -17.438 -8.336 1 97.25 73 TYR B O 1
ATOM 1627 N N . SER B 1 74 ? -0.153 -15.555 -9.125 1 97.31 74 SER B N 1
ATOM 1628 C CA . SER B 1 74 ? -1.461 -15.875 -8.562 1 97.31 74 SER B CA 1
ATOM 1629 C C . SER B 1 74 ? -2.316 -16.656 -9.562 1 97.31 74 SER B C 1
ATOM 1631 O O . SER B 1 74 ? -3.336 -17.234 -9.188 1 97.31 74 SER B O 1
ATOM 1633 N N . THR B 1 75 ? -1.882 -16.656 -10.875 1 97.25 75 THR B N 1
ATOM 1634 C CA . THR B 1 75 ? -2.865 -17.188 -11.812 1 97.25 75 THR B CA 1
ATOM 1635 C C . THR B 1 75 ? -2.195 -18.078 -12.844 1 97.25 75 THR B C 1
ATOM 1637 O O . THR B 1 75 ? -2.869 -18.844 -13.539 1 97.25 75 THR B O 1
ATOM 1640 N N . GLU B 1 76 ? -0.863 -18.031 -12.977 1 96.69 76 GLU B N 1
ATOM 1641 C CA . GLU B 1 76 ? -0.283 -18.656 -14.156 1 96.69 76 GLU B CA 1
ATOM 1642 C C . GLU B 1 76 ? 0.947 -19.484 -13.797 1 96.69 76 GLU B C 1
ATOM 1644 O O . GLU B 1 76 ? 1.371 -20.359 -14.562 1 96.69 76 GLU B O 1
ATOM 1649 N N . CYS B 1 77 ? 1.562 -19.25 -12.742 1 97.31 77 CYS B N 1
ATOM 1650 C CA . CYS B 1 77 ? 2.867 -19.828 -12.422 1 97.31 77 CYS B CA 1
ATOM 1651 C C . CYS B 1 77 ? 2.732 -21.281 -11.969 1 97.31 77 CYS B C 1
ATOM 1653 O O . CYS B 1 77 ? 2.002 -21.578 -11.023 1 97.31 77 CYS B O 1
ATOM 1655 N N . ILE B 1 78 ? 3.562 -22.109 -12.516 1 96.94 78 ILE B N 1
ATOM 1656 C CA . ILE B 1 78 ? 3.521 -23.531 -12.18 1 96.94 78 ILE B CA 1
ATOM 1657 C C . ILE B 1 78 ? 4.055 -23.75 -10.766 1 96.94 78 ILE B C 1
ATOM 1659 O O . ILE B 1 78 ? 3.635 -24.672 -10.07 1 96.94 78 ILE B O 1
ATOM 1663 N N . LEU B 1 79 ? 4.922 -22.922 -10.25 1 95.19 79 LEU B N 1
ATOM 1664 C CA . LEU B 1 79 ? 5.531 -23.062 -8.93 1 95.19 79 LEU B CA 1
ATOM 1665 C C . LEU B 1 79 ? 4.523 -22.734 -7.832 1 95.19 79 LEU B C 1
ATOM 1667 O O . LEU B 1 79 ? 4.73 -23.078 -6.668 1 95.19 79 LEU B O 1
ATOM 1671 N N . THR B 1 80 ? 3.443 -22.016 -8.188 1 97.25 80 THR B N 1
ATOM 1672 C CA . THR B 1 80 ? 2.438 -21.625 -7.203 1 97.25 80 THR B CA 1
ATOM 1673 C C . THR B 1 80 ? 1.066 -22.172 -7.59 1 97.25 80 THR B C 1
ATOM 1675 O O . THR B 1 80 ? 0.039 -21.594 -7.223 1 97.25 80 THR B O 1
ATOM 1678 N N . ALA B 1 81 ? 0.984 -23.234 -8.25 1 96.31 81 ALA B N 1
ATOM 1679 C CA . ALA B 1 81 ? -0.243 -23.781 -8.812 1 96.31 81 ALA B CA 1
ATOM 1680 C C . ALA B 1 81 ? -1.237 -24.141 -7.707 1 96.31 81 ALA B C 1
ATOM 1682 O O . ALA B 1 81 ? -2.451 -24.078 -7.914 1 96.31 81 ALA B O 1
ATOM 1683 N N . SER B 1 82 ? -0.812 -24.5 -6.52 1 94.94 82 SER B N 1
ATOM 1684 C CA . SER B 1 82 ? -1.674 -24.891 -5.406 1 94.94 82 SER B CA 1
ATOM 1685 C C . SER B 1 82 ? -2.471 -23.688 -4.891 1 94.94 82 SER B C 1
ATOM 1687 O O . SER B 1 82 ? -3.447 -23.859 -4.156 1 94.94 82 SER B O 1
ATOM 1689 N N . PHE B 1 83 ? -2.084 -22.453 -5.312 1 94.94 83 PHE B N 1
ATOM 1690 C CA . PHE B 1 83 ? -2.73 -21.234 -4.855 1 94.94 83 PHE B CA 1
ATOM 1691 C C . PHE B 1 83 ? -3.43 -20.531 -6.012 1 94.94 83 PHE B C 1
ATOM 1693 O O . PHE B 1 83 ? -3.797 -19.359 -5.898 1 94.94 83 PHE B O 1
ATOM 1700 N N . ASP B 1 84 ? -3.572 -21.203 -7.047 1 94 84 ASP B N 1
ATOM 1701 C CA . ASP B 1 84 ? -4 -20.578 -8.305 1 94 84 ASP B CA 1
ATOM 1702 C C . ASP B 1 84 ? -5.398 -19.984 -8.172 1 94 84 ASP B C 1
ATOM 1704 O O . ASP B 1 84 ? -6.305 -20.625 -7.633 1 94 84 ASP B O 1
ATOM 1708 N N . MET B 1 85 ? -5.484 -18.766 -8.656 1 95.5 85 MET B N 1
ATOM 1709 C CA . MET B 1 85 ? -6.77 -18.094 -8.828 1 95.5 85 MET B CA 1
ATOM 1710 C C . MET B 1 85 ? -7.086 -17.906 -10.312 1 95.5 85 MET B C 1
ATOM 1712 O O . MET B 1 85 ? -6.195 -18 -11.156 1 95.5 85 MET B O 1
ATOM 1716 N N . THR B 1 86 ? -8.305 -17.766 -10.648 1 93.38 86 THR B N 1
ATOM 1717 C CA . THR B 1 86 ? -8.703 -17.625 -12.047 1 93.38 86 THR B CA 1
ATOM 1718 C C . THR B 1 86 ? -8.164 -16.328 -12.641 1 93.38 86 THR B C 1
ATOM 1720 O O . THR B 1 86 ? -8.414 -15.242 -12.109 1 93.38 86 THR B O 1
ATOM 1723 N N . LYS B 1 87 ? -7.5 -16.484 -13.719 1 93.69 87 LYS B N 1
ATOM 1724 C CA . LYS B 1 87 ? -6.918 -15.312 -14.375 1 93.69 87 LYS B CA 1
ATOM 1725 C C . LYS B 1 87 ? -8 -14.438 -15 1 93.69 87 LYS B C 1
ATOM 1727 O O . LYS B 1 87 ? -8.828 -14.914 -15.773 1 93.69 87 LYS B O 1
ATOM 1732 N N . PRO B 1 88 ? -7.926 -13.203 -14.719 1 92.75 88 PRO B N 1
ATOM 1733 C CA . PRO B 1 88 ? -8.859 -12.297 -15.375 1 92.75 88 PRO B CA 1
ATOM 1734 C C . PRO B 1 88 ? -8.414 -11.898 -16.781 1 92.75 88 PRO B C 1
ATOM 1736 O O . PRO B 1 88 ? -7.23 -12.016 -17.109 1 92.75 88 PRO B O 1
ATOM 1739 N N . SER B 1 89 ? -9.422 -11.492 -17.578 1 90.75 89 SER B N 1
ATOM 1740 C CA . SER B 1 89 ? -9.031 -10.781 -18.781 1 90.75 89 SER B CA 1
ATOM 1741 C C . SER B 1 89 ? -8.352 -9.453 -18.453 1 90.75 89 SER B C 1
ATOM 1743 O O . SER B 1 89 ? -8.523 -8.922 -17.359 1 90.75 89 SER B O 1
ATOM 1745 N N . GLN B 1 90 ? -7.547 -8.961 -19.344 1 85.38 90 GLN B N 1
ATOM 1746 C CA . GLN B 1 90 ? -6.77 -7.746 -19.109 1 85.38 90 GLN B CA 1
ATOM 1747 C C . GLN B 1 90 ? -7.672 -6.578 -18.719 1 85.38 90 GLN B C 1
ATOM 1749 O O . GLN B 1 90 ? -7.352 -5.812 -17.812 1 85.38 90 GLN B O 1
ATOM 1754 N N . GLN B 1 91 ? -8.812 -6.543 -19.312 1 86.62 91 GLN B N 1
ATOM 1755 C CA . GLN B 1 91 ? -9.719 -5.414 -19.109 1 86.62 91 GLN B CA 1
ATOM 1756 C C . GLN B 1 91 ? -10.461 -5.539 -17.781 1 86.62 91 GLN B C 1
ATOM 1758 O O . GLN B 1 91 ? -11.047 -4.57 -17.297 1 86.62 91 GLN B O 1
ATOM 1763 N N . HIS B 1 92 ? -10.312 -6.711 -17.125 1 90.38 92 HIS B N 1
ATOM 1764 C CA . HIS B 1 92 ? -11.086 -6.961 -15.914 1 90.38 92 HIS B CA 1
ATOM 1765 C C . HIS B 1 92 ? -10.18 -7.129 -14.695 1 90.38 92 HIS B C 1
ATOM 1767 O O . HIS B 1 92 ? -10.602 -7.68 -13.68 1 90.38 92 HIS B O 1
ATOM 1773 N N . GLU B 1 93 ? -9.016 -6.617 -14.773 1 89 93 GLU B N 1
ATOM 1774 C CA . GLU B 1 93 ? -8.055 -6.828 -13.688 1 89 93 GLU B CA 1
ATOM 1775 C C . GLU B 1 93 ? -8.5 -6.117 -12.414 1 89 93 GLU B C 1
ATOM 1777 O O . GLU B 1 93 ? -8.414 -6.684 -11.32 1 89 93 GLU B O 1
ATOM 1782 N N . LEU B 1 94 ? -9.016 -4.887 -12.57 1 86.44 94 LEU B N 1
ATOM 1783 C CA . LEU B 1 94 ? -9.445 -4.148 -11.383 1 86.44 94 LEU B CA 1
ATOM 1784 C C . LEU B 1 94 ? -10.648 -4.816 -10.734 1 86.44 94 LEU B C 1
ATOM 1786 O O . LEU B 1 94 ? -10.734 -4.887 -9.508 1 86.44 94 LEU B O 1
ATOM 1790 N N . ILE B 1 95 ? -11.547 -5.312 -11.508 1 88.19 95 ILE B N 1
ATOM 1791 C CA . ILE B 1 95 ? -12.711 -6.02 -10.984 1 88.19 95 ILE B CA 1
ATOM 1792 C C . ILE B 1 95 ? -12.273 -7.297 -10.281 1 88.19 95 ILE B C 1
ATOM 1794 O O . ILE B 1 95 ? -12.781 -7.633 -9.211 1 88.19 95 ILE B O 1
ATOM 1798 N N . TRP B 1 96 ? -11.359 -7.945 -10.891 1 92.31 96 TRP B N 1
ATOM 1799 C CA . TRP B 1 96 ? -10.82 -9.164 -10.289 1 92.31 96 TRP B CA 1
ATOM 1800 C C . TRP B 1 96 ? -10.188 -8.867 -8.938 1 92.31 96 TRP B C 1
ATOM 1802 O O . TRP B 1 96 ? -10.453 -9.562 -7.953 1 92.31 96 TRP B O 1
ATOM 1812 N N . LEU B 1 97 ? -9.383 -7.824 -8.867 1 91.81 97 LEU B N 1
ATOM 1813 C CA . LEU B 1 97 ? -8.75 -7.438 -7.613 1 91.81 97 LEU B CA 1
ATOM 1814 C C . LEU B 1 97 ? -9.805 -7.129 -6.551 1 91.81 97 LEU B C 1
ATOM 1816 O O . LEU B 1 97 ? -9.648 -7.52 -5.387 1 91.81 97 LEU B O 1
ATOM 1820 N N . ARG B 1 98 ? -10.875 -6.457 -6.91 1 89.06 98 ARG B N 1
ATOM 1821 C CA . ARG B 1 98 ? -11.945 -6.137 -5.977 1 89.06 98 ARG B CA 1
ATOM 1822 C C . ARG B 1 98 ? -12.633 -7.402 -5.477 1 89.06 98 ARG B C 1
ATOM 1824 O O . ARG B 1 98 ? -12.938 -7.52 -4.289 1 89.06 98 ARG B O 1
ATOM 1831 N N . ASP B 1 99 ? -12.82 -8.328 -6.344 1 90.12 99 ASP B N 1
ATOM 1832 C CA . ASP B 1 99 ? -13.438 -9.594 -5.973 1 90.12 99 ASP B CA 1
ATOM 1833 C C . ASP B 1 99 ? -12.547 -10.375 -5.004 1 90.12 99 ASP B C 1
ATOM 1835 O O . ASP B 1 99 ? -13.039 -10.938 -4.02 1 90.12 99 ASP B O 1
ATOM 1839 N N . VAL B 1 100 ? -11.328 -10.367 -5.324 1 92.56 100 VAL B N 1
ATOM 1840 C CA . VAL B 1 100 ? -10.367 -11.055 -4.469 1 92.56 100 VAL B CA 1
ATOM 1841 C C . VAL B 1 100 ? -10.359 -10.414 -3.084 1 92.56 100 VAL B C 1
ATOM 1843 O O . VAL B 1 100 ? -10.391 -11.117 -2.068 1 92.56 100 VAL B O 1
ATOM 1846 N N . ALA B 1 101 ? -10.383 -9.094 -3.01 1 92 101 ALA B N 1
ATOM 1847 C CA . ALA B 1 101 ? -10.328 -8.352 -1.751 1 92 101 ALA B CA 1
ATOM 1848 C C . ALA B 1 101 ? -11.594 -8.586 -0.929 1 92 101 ALA B C 1
ATOM 1850 O O . ALA B 1 101 ? -11.562 -8.539 0.303 1 92 101 ALA B O 1
ATOM 1851 N N . SER B 1 102 ? -12.703 -8.906 -1.552 1 89.75 102 SER B N 1
ATOM 1852 C CA . SER B 1 102 ? -13.984 -9.023 -0.872 1 89.75 102 SER B CA 1
ATOM 1853 C C . SER B 1 102 ? -14.273 -10.461 -0.465 1 89.75 102 SER B C 1
ATOM 1855 O O . SER B 1 102 ? -15.227 -10.727 0.273 1 89.75 102 SER B O 1
ATOM 1857 N N . ASN B 1 103 ? -13.523 -11.367 -0.948 1 90.88 103 ASN B N 1
ATOM 1858 C CA . ASN B 1 103 ? -13.75 -12.789 -0.712 1 90.88 103 ASN B CA 1
ATOM 1859 C C . ASN B 1 103 ? -12.805 -13.336 0.355 1 90.88 103 ASN B C 1
ATOM 1861 O O . ASN B 1 103 ? -11.586 -13.32 0.179 1 90.88 103 ASN B O 1
ATOM 1865 N N . LYS B 1 104 ? -13.383 -13.852 1.405 1 91.88 104 LYS B N 1
ATOM 1866 C CA . LYS B 1 104 ? -12.594 -14.328 2.537 1 91.88 104 LYS B CA 1
ATOM 1867 C C . LYS B 1 104 ? -11.672 -15.477 2.127 1 91.88 104 LYS B C 1
ATOM 1869 O O . LYS B 1 104 ? -10.523 -15.547 2.572 1 91.88 104 LYS B O 1
ATOM 1874 N N . GLY B 1 105 ? -12.164 -16.375 1.33 1 93.06 105 GLY B N 1
ATOM 1875 C CA . GLY B 1 105 ? -11.352 -17.484 0.85 1 93.06 105 GLY B CA 1
ATOM 1876 C C . GLY B 1 105 ? -10.156 -17.031 0.031 1 93.06 105 GLY B C 1
ATOM 1877 O O . GLY B 1 105 ? -9.055 -17.547 0.2 1 93.06 105 GLY B O 1
ATOM 1878 N N . SER B 1 106 ? -10.328 -16.078 -0.821 1 94.06 106 SER B N 1
ATOM 1879 C CA . SER B 1 106 ? -9.25 -15.547 -1.643 1 94.06 106 SER B CA 1
ATOM 1880 C C . SER B 1 106 ? -8.203 -14.836 -0.788 1 94.06 106 SER B C 1
ATOM 1882 O O . SER B 1 106 ? -7.008 -14.93 -1.057 1 94.06 106 SER B O 1
ATOM 1884 N N . ARG B 1 107 ? -8.656 -14.109 0.215 1 93.25 107 ARG B N 1
ATOM 1885 C CA . ARG B 1 107 ? -7.734 -13.422 1.107 1 93.25 107 ARG B CA 1
ATOM 1886 C C . ARG B 1 107 ? -6.84 -14.406 1.851 1 93.25 107 ARG B C 1
ATOM 1888 O O . ARG B 1 107 ? -5.648 -14.164 2.031 1 93.25 107 ARG B O 1
ATOM 1895 N N . LEU B 1 108 ? -7.426 -15.477 2.268 1 95.31 108 LEU B N 1
ATOM 1896 C CA . LEU B 1 108 ? -6.629 -16.516 2.9 1 95.31 108 LEU B CA 1
ATOM 1897 C C . LEU B 1 108 ? -5.613 -17.094 1.92 1 95.31 108 LEU B C 1
ATOM 1899 O O . LEU B 1 108 ? -4.465 -17.344 2.285 1 95.31 108 LEU B O 1
ATOM 1903 N N . LYS B 1 109 ? -5.988 -17.312 0.714 1 96.56 109 LYS B N 1
ATOM 1904 C CA . LYS B 1 109 ? -5.098 -17.828 -0.316 1 96.56 109 LYS B CA 1
ATOM 1905 C C . LYS B 1 109 ? -3.924 -16.875 -0.557 1 96.56 109 LYS B C 1
ATOM 1907 O O . LYS B 1 109 ? -2.789 -17.328 -0.745 1 96.56 109 LYS B O 1
ATOM 1912 N N . ILE B 1 110 ? -4.129 -15.609 -0.553 1 96.44 110 ILE B N 1
ATOM 1913 C CA . ILE B 1 110 ? -3.09 -14.594 -0.709 1 96.44 110 ILE B CA 1
ATOM 1914 C C . ILE B 1 110 ? -2.059 -14.734 0.409 1 96.44 110 ILE B C 1
ATOM 1916 O O . ILE B 1 110 ? -0.852 -14.703 0.158 1 96.44 110 ILE B O 1
ATOM 1920 N N . GLN B 1 111 ? -2.602 -14.859 1.604 1 95 111 GLN B N 1
ATOM 1921 C CA . GLN B 1 111 ? -1.698 -14.984 2.742 1 95 111 GLN B CA 1
ATOM 1922 C C . GLN B 1 111 ? -0.778 -16.188 2.584 1 95 111 GLN B C 1
ATOM 1924 O O . GLN B 1 111 ? 0.438 -16.078 2.75 1 95 111 GLN B O 1
ATOM 1929 N N . ARG B 1 112 ? -1.347 -17.281 2.178 1 97 112 ARG B N 1
ATOM 1930 C CA . ARG B 1 112 ? -0.573 -18.5 2.002 1 97 112 ARG B CA 1
ATOM 1931 C C . ARG B 1 112 ? 0.391 -18.375 0.827 1 97 112 ARG B C 1
ATOM 1933 O O . ARG B 1 112 ? 1.526 -18.859 0.896 1 97 112 ARG B O 1
ATOM 1940 N N . LEU B 1 113 ? -0.041 -17.797 -0.224 1 97.44 113 LEU B N 1
ATOM 1941 C CA . LEU B 1 113 ? 0.794 -17.562 -1.399 1 97.44 113 LEU B CA 1
ATOM 1942 C C . LEU B 1 113 ? 2.025 -16.734 -1.042 1 97.44 113 LEU B C 1
ATOM 1944 O O . LEU B 1 113 ? 3.15 -17.125 -1.384 1 97.44 113 LEU B O 1
ATOM 1948 N N . LEU B 1 114 ? 1.851 -15.688 -0.34 1 95.12 114 LEU B N 1
ATOM 1949 C CA . LEU B 1 114 ? 2.969 -14.812 -0.012 1 95.12 114 LEU B CA 1
ATOM 1950 C C . LEU B 1 114 ? 3.93 -15.5 0.958 1 95.12 114 LEU B C 1
ATOM 1952 O O . LEU B 1 114 ? 5.145 -15.305 0.874 1 95.12 114 LEU B O 1
ATOM 1956 N N . HIS B 1 115 ? 3.367 -16.266 1.88 1 93.31 115 HIS B N 1
ATOM 1957 C CA . HIS B 1 115 ? 4.238 -17.047 2.752 1 93.31 115 HIS B CA 1
ATOM 1958 C C . HIS B 1 115 ? 5.105 -18 1.945 1 93.31 115 HIS B C 1
ATOM 1960 O O . HIS B 1 115 ? 6.309 -18.109 2.191 1 93.31 115 HIS B O 1
ATOM 1966 N N . HIS B 1 116 ? 4.477 -18.641 0.994 1 94.75 116 HIS B N 1
ATOM 1967 C CA . HIS B 1 116 ? 5.191 -19.578 0.134 1 94.75 116 HIS B CA 1
ATOM 1968 C C . HIS B 1 116 ? 6.289 -18.859 -0.657 1 94.75 116 HIS B C 1
ATOM 1970 O O . HIS B 1 116 ? 7.426 -19.344 -0.71 1 94.75 116 HIS B O 1
ATOM 1976 N N . LEU B 1 117 ? 5.988 -17.75 -1.235 1 93.94 117 LEU B N 1
ATOM 1977 C CA . LEU B 1 117 ? 6.941 -16.984 -2.043 1 93.94 117 LEU B CA 1
ATOM 1978 C C . LEU B 1 117 ? 8.086 -16.469 -1.183 1 93.94 117 LEU B C 1
ATOM 1980 O O . LEU B 1 117 ? 9.234 -16.438 -1.621 1 93.94 117 LEU B O 1
ATOM 1984 N N . ASN B 1 118 ? 7.777 -16 0.001 1 87.88 118 ASN B N 1
ATOM 1985 C CA . ASN B 1 118 ? 8.812 -15.539 0.919 1 87.88 118 ASN B CA 1
ATOM 1986 C C . ASN B 1 118 ? 9.789 -16.656 1.272 1 87.88 118 ASN B C 1
ATOM 1988 O O . ASN B 1 118 ? 11 -16.422 1.322 1 87.88 118 ASN B O 1
ATOM 1992 N N . ASP B 1 119 ? 9.281 -17.781 1.487 1 85.94 119 ASP B N 1
ATOM 1993 C CA . ASP B 1 119 ? 10.117 -18.938 1.797 1 85.94 119 ASP B CA 1
ATOM 1994 C C . ASP B 1 119 ? 11 -19.312 0.607 1 85.94 119 ASP B C 1
ATOM 1996 O O . ASP B 1 119 ? 12.172 -19.641 0.778 1 85.94 119 ASP B O 1
ATOM 2000 N N . PHE B 1 120 ? 10.414 -19.141 -0.541 1 83 120 PHE B N 1
ATOM 2001 C CA . PHE B 1 120 ? 11.125 -19.469 -1.77 1 83 120 PHE B CA 1
ATOM 2002 C C . PHE B 1 120 ? 12.25 -18.484 -2.031 1 83 120 PHE B C 1
ATOM 2004 O O . PHE B 1 120 ? 13.352 -18.875 -2.418 1 83 120 PHE B O 1
ATOM 2011 N N . GLN B 1 121 ? 12.039 -17.203 -1.798 1 76.75 121 GLN B N 1
ATOM 2012 C CA . GLN B 1 121 ? 13.039 -16.156 -2.008 1 76.75 121 GLN B CA 1
ATOM 2013 C C . GLN B 1 121 ? 14.195 -16.297 -1.025 1 76.75 121 GLN B C 1
ATOM 2015 O O . GLN B 1 121 ? 15.352 -16.078 -1.386 1 76.75 121 GLN B O 1
ATOM 2020 N N . LYS B 1 122 ? 13.875 -16.656 0.135 1 71.25 122 LYS B N 1
ATOM 2021 C CA . LYS B 1 122 ? 14.914 -16.875 1.141 1 71.25 122 LYS B CA 1
ATOM 2022 C C . LYS B 1 122 ? 15.844 -18.016 0.735 1 71.25 122 LYS B C 1
ATOM 2024 O O . LYS B 1 122 ? 17.047 -17.953 0.952 1 71.25 122 LYS B O 1
ATOM 2029 N N . LEU B 1 123 ? 15.281 -18.859 0.135 1 57.31 123 LEU B N 1
ATOM 2030 C CA . LEU B 1 123 ? 16.031 -20.031 -0.321 1 57.31 123 LEU B CA 1
ATOM 2031 C C . LEU B 1 123 ? 16.984 -19.656 -1.455 1 57.31 123 LEU B C 1
ATOM 2033 O O . LEU B 1 123 ? 18.094 -20.172 -1.533 1 57.31 123 LEU B O 1
ATOM 2037 N N . PHE B 1 124 ? 16.531 -18.625 -2.188 1 60 124 PHE B N 1
ATOM 2038 C CA . PHE B 1 124 ? 17.359 -18.281 -3.346 1 60 124 PHE B CA 1
ATOM 2039 C C . PHE B 1 124 ? 18.328 -17.156 -3 1 60 124 PHE B C 1
ATOM 2041 O O . PHE B 1 124 ? 19.312 -16.953 -3.709 1 60 124 PHE B O 1
ATOM 2048 N N . ARG B 1 125 ? 17.969 -16.266 -2.148 1 56 125 ARG B N 1
ATOM 2049 C CA . ARG B 1 125 ? 18.906 -15.234 -1.719 1 56 125 ARG B CA 1
ATOM 2050 C C . ARG B 1 125 ? 20.062 -15.836 -0.921 1 56 125 ARG B C 1
ATOM 2052 O O . ARG B 1 125 ? 21.172 -15.289 -0.916 1 56 125 ARG B O 1
ATOM 2059 N N . VAL B 1 126 ? 19.844 -16.812 -0.008 1 43.09 126 VAL B N 1
ATOM 2060 C CA . VAL B 1 126 ? 20.875 -17.453 0.798 1 43.09 126 VAL B CA 1
ATOM 2061 C C . VAL B 1 126 ? 21.891 -18.141 -0.113 1 43.09 126 VAL B C 1
ATOM 2063 O O . VAL B 1 126 ? 23.016 -18.438 0.311 1 43.09 126 VAL B O 1
ATOM 2066 N N . ASN B 1 127 ? 21.484 -18.531 -1.237 1 32.75 127 ASN B N 1
ATOM 2067 C CA . ASN B 1 127 ? 22.547 -19.219 -1.967 1 32.75 127 ASN B CA 1
ATOM 2068 C C . ASN B 1 127 ? 23.453 -18.234 -2.697 1 32.75 127 ASN B C 1
ATOM 2070 O O . ASN B 1 127 ? 23.172 -17.844 -3.828 1 32.75 127 ASN B O 1
ATOM 2074 N N . PRO B 1 128 ? 24.312 -17.562 -2.004 1 33.88 128 PRO B N 1
ATOM 2075 C CA . PRO B 1 128 ? 25.438 -17.016 -2.768 1 33.88 128 PRO B CA 1
ATOM 2076 C C . PRO B 1 128 ? 26.109 -18.047 -3.662 1 33.88 128 PRO B C 1
ATOM 2078 O O . PRO B 1 128 ? 26.094 -19.25 -3.348 1 33.88 128 PRO B O 1
#